Protein AF-A0A7C6R0H8-F1 (afdb_monomer)

Solvent-accessible surface area (backbone atoms only — not comparable to full-atom values): 17038 Å² total; per-residue (Å²): 133,53,61,27,60,53,18,52,70,71,42,51,60,68,43,45,34,52,54,45,18,47,55,50,38,55,55,58,50,48,55,53,51,50,52,51,50,53,50,52,52,51,54,69,64,53,49,71,72,64,50,58,70,50,54,81,80,50,67,74,72,61,57,53,56,53,52,60,58,54,62,69,69,73,61,89,44,67,67,58,57,54,50,43,31,51,56,38,37,64,64,43,71,76,56,54,58,69,58,47,51,49,53,45,50,54,48,42,23,64,50,28,71,53,62,91,85,54,51,73,67,57,33,51,48,33,29,47,49,47,38,23,57,76,71,67,51,69,74,83,79,38,94,43,69,56,57,43,44,50,56,41,50,30,53,52,39,19,54,51,44,51,52,52,41,54,46,62,71,68,46,51,75,68,54,47,52,54,35,37,52,41,35,37,54,51,56,68,72,46,53,71,67,57,50,48,34,28,27,65,44,70,71,42,94,63,94,42,42,66,56,52,50,49,47,59,68,68,55,48,28,60,62,52,26,51,35,44,75,41,95,40,12,47,14,38,46,52,47,51,50,47,49,48,49,21,51,35,58,70,69,66,53,75,68,66,55,91,77,39,86,44,73,64,43,50,49,41,41,62,58,20,51,68,43,51,46,48,55,38,48,78,61,75,42,82,84,76,72,87,45,74,64,59,49,34,34,45,52,30,45,28,52,45,47,38,8,42,47,49,66,46,76,105

pLDDT: mean 73.76, std 18.51, range [32.78, 94.5]

Structure (mmCIF, N/CA/C/O backbone):
data_AF-A0A7C6R0H8-F1
#
_entry.id   AF-A0A7C6R0H8-F1
#
loop_
_atom_site.group_PDB
_atom_site.id
_atom_site.type_symbol
_atom_site.label_atom_id
_atom_site.label_alt_id
_atom_site.label_comp_id
_atom_site.label_asym_id
_atom_site.label_entity_id
_atom_site.label_seq_id
_atom_site.pdbx_PDB_ins_code
_atom_site.Cartn_x
_atom_site.Cartn_y
_atom_site.Cartn_z
_atom_site.occupancy
_atom_site.B_iso_or_equiv
_atom_site.auth_seq_id
_atom_site.auth_comp_id
_atom_site.auth_asym_id
_atom_site.auth_atom_id
_atom_site.pdbx_PDB_model_num
ATOM 1 N N . MET A 1 1 ? -2.461 -1.133 -21.781 1.00 76.44 1 MET A N 1
ATOM 2 C CA . MET A 1 1 ? -1.776 -0.417 -20.684 1.00 76.44 1 MET A CA 1
ATOM 3 C C . MET A 1 1 ? -2.304 -0.870 -19.323 1.00 76.44 1 MET A C 1
ATOM 5 O O . MET A 1 1 ? -3.518 -0.858 -19.141 1.00 76.44 1 MET A O 1
ATOM 9 N N . PRO A 1 2 ? -1.428 -1.297 -18.398 1.00 89.50 2 PRO A N 1
ATOM 10 C CA . PRO A 1 2 ? -1.783 -1.637 -17.013 1.00 89.50 2 PRO A CA 1
ATOM 11 C C . PRO A 1 2 ? -2.388 -0.461 -16.232 1.00 89.50 2 PRO A C 1
ATOM 13 O O . PRO A 1 2 ? -2.015 0.695 -16.439 1.00 89.50 2 PRO A O 1
ATOM 16 N N . LEU A 1 3 ? -3.320 -0.755 -15.329 1.00 90.88 3 LEU A N 1
ATOM 17 C CA . LEU A 1 3 ? -4.125 0.231 -14.606 1.00 90.88 3 LEU A CA 1
ATOM 18 C C . LEU A 1 3 ? -3.292 1.008 -13.581 1.00 90.88 3 LEU A C 1
ATOM 20 O O . LEU A 1 3 ? -3.467 2.213 -13.438 1.00 90.88 3 LEU A O 1
ATOM 24 N N . PHE A 1 4 ? -2.330 0.380 -12.909 1.00 90.94 4 PHE A N 1
ATOM 25 C CA . PHE A 1 4 ? -1.484 1.091 -11.955 1.00 90.94 4 PHE A CA 1
ATOM 26 C C . PHE A 1 4 ? -0.584 2.126 -12.644 1.00 90.94 4 PHE A C 1
ATOM 28 O O . PHE A 1 4 ? -0.408 3.216 -12.109 1.00 90.94 4 PHE A O 1
ATOM 35 N N . ILE A 1 5 ? -0.073 1.837 -13.849 1.00 91.50 5 ILE A N 1
ATOM 36 C CA . ILE A 1 5 ? 0.694 2.802 -14.655 1.00 91.50 5 ILE A CA 1
ATOM 37 C C . ILE A 1 5 ? -0.195 3.981 -15.044 1.00 91.50 5 ILE A C 1
ATOM 39 O O . ILE A 1 5 ? 0.204 5.130 -14.853 1.00 91.50 5 ILE A O 1
ATOM 43 N N . LEU A 1 6 ? -1.423 3.702 -15.505 1.00 90.38 6 LEU A N 1
ATOM 44 C CA . LEU A 1 6 ? -2.415 4.737 -15.797 1.00 90.38 6 LEU A CA 1
ATOM 45 C C . LEU A 1 6 ? -2.649 5.628 -14.570 1.00 90.38 6 LEU A C 1
ATOM 47 O O . LEU A 1 6 ? -2.561 6.849 -14.670 1.00 90.38 6 LEU A O 1
ATOM 51 N N . GLY A 1 7 ? -2.862 5.026 -13.403 1.00 88.25 7 GLY A N 1
ATOM 52 C CA . GLY A 1 7 ? -3.056 5.752 -12.155 1.00 88.25 7 GLY A CA 1
ATOM 53 C C . GLY A 1 7 ? -1.858 6.615 -11.761 1.00 88.25 7 GLY A C 1
ATOM 54 O O . GLY A 1 7 ? -2.037 7.790 -11.460 1.00 88.25 7 GLY A O 1
ATOM 55 N N . ILE A 1 8 ? -0.627 6.094 -11.826 1.00 89.12 8 ILE A N 1
ATOM 56 C CA . ILE A 1 8 ? 0.573 6.898 -11.524 1.00 89.12 8 ILE A CA 1
ATOM 57 C C . ILE A 1 8 ? 0.739 8.030 -12.549 1.00 89.12 8 ILE A C 1
ATOM 59 O O . ILE A 1 8 ? 1.140 9.135 -12.187 1.00 89.12 8 ILE A O 1
ATOM 63 N N . SER A 1 9 ? 0.395 7.811 -13.821 1.00 88.19 9 SER A N 1
ATOM 64 C CA . SER A 1 9 ? 0.494 8.864 -14.841 1.00 88.19 9 SER A CA 1
ATOM 65 C C . SER A 1 9 ? -0.459 10.037 -14.561 1.00 88.19 9 S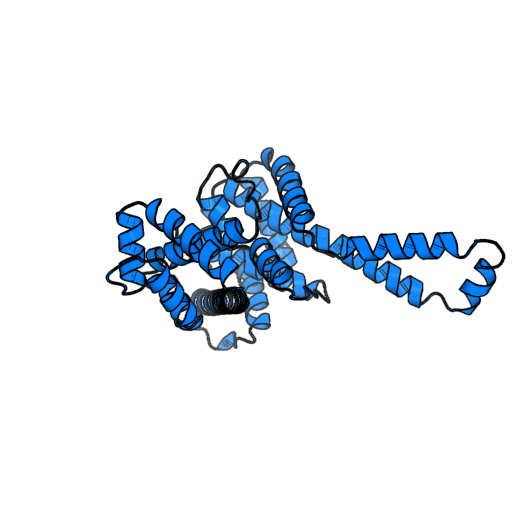ER A C 1
ATOM 67 O O . SER A 1 9 ? -0.086 11.196 -14.752 1.00 88.19 9 SER A O 1
ATOM 69 N N . GLN A 1 10 ? -1.644 9.739 -14.009 1.00 88.06 10 GLN A N 1
ATOM 70 C CA . GLN A 1 10 ? -2.658 10.710 -13.587 1.00 88.06 10 GLN A CA 1
ATOM 71 C C . GLN A 1 10 ? -2.361 11.368 -12.233 1.00 88.06 10 GLN A C 1
ATOM 73 O O . GLN A 1 10 ? -3.106 12.252 -11.800 1.00 88.06 10 GLN A O 1
ATOM 78 N N . MET A 1 11 ? -1.303 10.947 -11.533 1.00 84.88 11 MET A N 1
ATOM 79 C CA . MET A 1 11 ? -0.936 11.570 -10.268 1.00 84.88 11 MET A CA 1
ATOM 80 C C . MET A 1 11 ? -0.505 13.020 -10.469 1.00 84.88 11 MET A C 1
ATOM 82 O O . MET A 1 11 ? 0.206 13.362 -11.422 1.00 84.88 11 MET A O 1
ATOM 86 N N . SER A 1 12 ? -0.889 13.867 -9.518 1.00 83.94 12 SER A N 1
ATOM 87 C CA . SER A 1 12 ? -0.340 15.210 -9.413 1.00 83.94 12 SER A CA 1
ATOM 88 C C . SER A 1 12 ? 1.170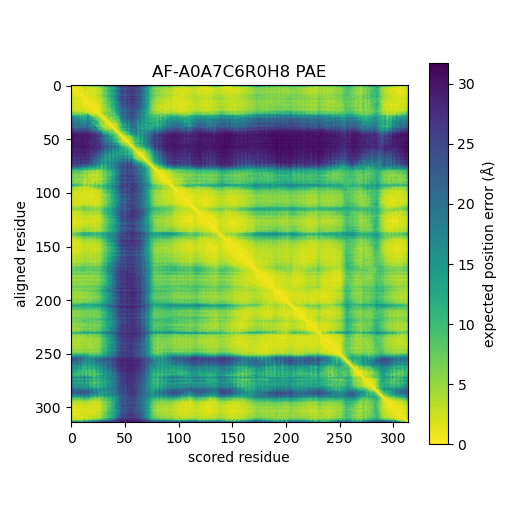 15.140 -9.180 1.00 83.94 12 SER A C 1
ATOM 90 O O . SER A 1 12 ? 1.723 14.136 -8.723 1.00 83.94 12 SER A O 1
ATOM 92 N N . ARG A 1 13 ? 1.856 16.246 -9.450 1.00 85.06 13 ARG A N 1
ATOM 93 C CA . ARG A 1 13 ? 3.291 16.364 -9.188 1.00 85.06 13 ARG A CA 1
ATOM 94 C C . ARG A 1 13 ? 3.647 16.029 -7.731 1.00 85.06 13 ARG A C 1
ATOM 96 O O . ARG A 1 13 ? 4.642 15.355 -7.479 1.00 85.06 13 ARG A O 1
ATOM 103 N N . GLU A 1 14 ? 2.836 16.485 -6.777 1.00 78.12 14 GLU A N 1
ATOM 104 C CA . GLU A 1 14 ? 3.034 16.213 -5.347 1.00 78.12 14 GLU A CA 1
ATOM 105 C C . GLU A 1 14 ? 2.835 14.732 -5.010 1.00 78.12 14 GLU A C 1
ATOM 107 O O . GLU A 1 14 ? 3.612 14.160 -4.247 1.00 78.12 14 GLU A O 1
ATOM 112 N N . GLU A 1 15 ? 1.833 14.095 -5.617 1.00 79.12 15 GLU A N 1
ATOM 113 C CA . GLU A 1 15 ? 1.563 12.663 -5.463 1.00 79.12 15 GLU A CA 1
ATOM 114 C C . GLU A 1 15 ? 2.724 11.822 -6.030 1.00 79.12 15 GLU A C 1
ATOM 116 O O . GLU A 1 15 ? 3.207 10.909 -5.356 1.00 79.12 15 GLU A O 1
ATOM 121 N N . LYS A 1 16 ? 3.256 12.181 -7.210 1.00 85.25 16 LYS A N 1
ATOM 122 C CA . LYS A 1 16 ? 4.451 11.544 -7.799 1.00 85.25 16 LYS A CA 1
ATOM 123 C C . LYS A 1 16 ? 5.690 11.734 -6.923 1.00 85.25 16 LYS A C 1
ATOM 125 O O . LYS A 1 16 ? 6.425 10.776 -6.687 1.00 85.25 16 LYS A O 1
ATOM 130 N N . ALA A 1 17 ? 5.913 12.943 -6.401 1.00 81.88 17 ALA A N 1
ATOM 131 C CA . ALA A 1 17 ? 7.015 13.218 -5.479 1.00 81.88 17 ALA A CA 1
ATOM 132 C C . ALA A 1 17 ? 6.900 12.388 -4.192 1.00 81.88 17 ALA A C 1
ATOM 134 O O . ALA A 1 17 ? 7.889 11.806 -3.753 1.00 81.88 17 ALA A O 1
ATOM 135 N N . SER A 1 18 ? 5.691 12.261 -3.637 1.00 76.88 18 SER A N 1
ATOM 136 C CA . SER A 1 18 ? 5.418 11.421 -2.467 1.00 76.88 18 SER A CA 1
ATOM 137 C C . SER A 1 18 ? 5.713 9.950 -2.736 1.00 76.88 18 SER A C 1
ATOM 139 O O . SER A 1 18 ? 6.432 9.316 -1.960 1.00 76.88 18 SER A O 1
ATOM 141 N N . LEU A 1 19 ? 5.226 9.406 -3.854 1.00 80.19 19 LEU A N 1
ATOM 142 C CA . LEU A 1 19 ? 5.511 8.029 -4.254 1.00 80.19 19 LEU A CA 1
ATOM 143 C C . LEU A 1 19 ? 7.023 7.796 -4.397 1.00 80.19 19 LEU A C 1
ATOM 145 O O . LEU A 1 19 ? 7.565 6.848 -3.829 1.00 80.19 19 LEU A O 1
ATOM 149 N N . LEU A 1 20 ? 7.728 8.688 -5.093 1.00 83.06 20 LEU A N 1
ATOM 150 C CA . LEU A 1 20 ? 9.168 8.567 -5.306 1.00 83.06 20 LEU A CA 1
ATOM 151 C C . LEU A 1 20 ? 9.973 8.701 -4.002 1.00 83.06 20 LEU A C 1
ATOM 153 O O . LEU A 1 20 ? 10.897 7.917 -3.774 1.00 83.06 20 LEU A O 1
ATOM 157 N N . ALA A 1 21 ? 9.596 9.622 -3.109 1.00 78.00 21 ALA A N 1
ATOM 158 C CA . ALA A 1 21 ? 10.212 9.772 -1.790 1.00 78.00 21 ALA A CA 1
ATOM 159 C C . ALA A 1 21 ? 10.106 8.483 -0.966 1.00 78.00 21 ALA A C 1
ATOM 161 O O . ALA A 1 21 ? 11.057 8.087 -0.283 1.00 78.00 21 ALA A O 1
ATOM 162 N N . GLN A 1 22 ? 8.965 7.798 -1.054 1.00 74.75 22 GLN A N 1
ATOM 163 C CA . GLN A 1 22 ? 8.734 6.528 -0.372 1.00 74.75 22 GLN A CA 1
ATOM 164 C C . GLN A 1 22 ? 9.613 5.414 -0.948 1.00 74.75 22 GLN A C 1
ATOM 166 O O . GLN A 1 22 ? 10.325 4.747 -0.191 1.00 74.75 22 GLN A O 1
ATOM 171 N N . LEU A 1 23 ? 9.648 5.271 -2.278 1.00 78.50 23 LEU A N 1
ATOM 172 C CA . LEU A 1 23 ? 10.509 4.295 -2.954 1.00 78.50 23 LEU A CA 1
ATOM 173 C C . LEU A 1 23 ? 11.995 4.522 -2.607 1.00 78.50 23 LEU A C 1
ATOM 175 O O . LEU A 1 23 ? 12.717 3.574 -2.279 1.00 78.50 23 LEU A O 1
ATOM 179 N N . ASN A 1 24 ? 12.453 5.780 -2.605 1.00 80.62 24 ASN A N 1
ATOM 180 C CA . ASN A 1 24 ? 13.824 6.155 -2.244 1.00 80.62 24 ASN A CA 1
ATOM 181 C C . ASN A 1 24 ? 14.149 5.875 -0.777 1.00 80.62 24 ASN A C 1
ATOM 183 O O . ASN A 1 24 ? 15.226 5.350 -0.475 1.00 80.62 24 ASN A O 1
ATOM 187 N N . SER A 1 25 ? 13.227 6.199 0.131 1.00 71.81 25 SER A N 1
ATOM 188 C CA . SER A 1 25 ? 13.423 6.030 1.573 1.00 71.81 25 SER A CA 1
ATOM 189 C C . SER A 1 25 ? 13.596 4.562 1.940 1.00 71.81 25 SER A C 1
ATOM 191 O O . SER A 1 25 ? 14.536 4.223 2.666 1.00 71.81 25 SER A O 1
ATOM 193 N N . MET A 1 26 ? 12.752 3.695 1.375 1.00 69.25 26 MET A N 1
ATOM 194 C CA . MET A 1 26 ? 12.805 2.250 1.595 1.00 69.25 26 MET A CA 1
ATOM 195 C C . MET A 1 26 ? 14.052 1.613 0.979 1.00 69.25 26 MET A C 1
ATOM 197 O O . MET A 1 26 ? 14.753 0.872 1.667 1.00 69.25 26 MET A O 1
ATOM 201 N N . THR A 1 27 ? 14.397 1.974 -0.264 1.00 70.56 27 THR A N 1
ATOM 202 C CA . THR A 1 27 ? 15.648 1.519 -0.906 1.00 70.56 27 THR A CA 1
ATOM 203 C C . THR A 1 27 ? 16.860 1.889 -0.047 1.00 70.56 27 THR A C 1
ATOM 205 O O . THR A 1 27 ? 17.703 1.058 0.282 1.00 70.56 27 THR A O 1
ATOM 208 N N . SER A 1 28 ? 16.918 3.147 0.388 1.00 63.16 28 SER A N 1
ATOM 209 C CA . SER A 1 28 ? 18.045 3.676 1.151 1.00 63.16 28 SER A CA 1
ATOM 210 C C . SER A 1 28 ? 18.130 3.118 2.575 1.00 63.16 28 SER A C 1
ATOM 212 O O . SER A 1 28 ? 19.195 3.165 3.178 1.00 63.16 28 SER A O 1
ATOM 214 N N . MET A 1 29 ? 17.018 2.691 3.187 1.00 59.56 29 MET A N 1
ATOM 215 C CA . MET A 1 29 ? 17.043 2.035 4.505 1.00 59.56 29 MET A CA 1
ATOM 216 C C . MET A 1 29 ? 17.574 0.606 4.404 1.00 59.56 29 MET A C 1
ATOM 218 O O . MET A 1 29 ? 18.349 0.187 5.259 1.00 59.56 29 MET A O 1
ATOM 222 N N . ASN A 1 30 ? 17.240 -0.105 3.326 1.00 58.38 30 ASN A N 1
ATOM 223 C CA . ASN A 1 30 ? 17.777 -1.439 3.096 1.00 58.38 30 ASN A CA 1
ATOM 224 C C . ASN A 1 30 ? 19.297 -1.433 2.886 1.00 58.38 30 ASN A C 1
ATOM 226 O O . ASN A 1 30 ? 19.988 -2.250 3.480 1.00 58.38 30 ASN A O 1
ATOM 230 N N . ILE A 1 31 ? 19.839 -0.475 2.123 1.00 50.81 31 ILE A N 1
ATOM 231 C CA . ILE A 1 31 ? 21.296 -0.359 1.914 1.00 50.81 31 ILE A CA 1
ATOM 232 C C . ILE A 1 31 ? 22.045 -0.199 3.250 1.00 50.81 31 ILE A C 1
ATOM 234 O O . ILE A 1 31 ? 23.097 -0.807 3.447 1.00 50.81 31 ILE A O 1
ATOM 238 N N . LEU A 1 32 ? 21.490 0.579 4.186 1.00 49.22 32 LEU A N 1
ATOM 239 C CA . LEU A 1 32 ? 22.065 0.749 5.524 1.00 49.22 32 LEU A CA 1
ATOM 240 C C . LEU A 1 32 ? 22.012 -0.559 6.327 1.00 49.22 32 LEU A C 1
ATOM 242 O O . LEU A 1 32 ? 23.027 -0.963 6.893 1.00 49.22 32 LEU A O 1
ATOM 246 N N . ASN A 1 33 ? 20.873 -1.258 6.312 1.00 51.59 33 ASN A N 1
ATOM 247 C CA . ASN A 1 33 ? 20.721 -2.548 6.988 1.00 51.59 33 ASN A CA 1
ATOM 248 C C . ASN A 1 33 ? 21.634 -3.631 6.398 1.00 51.59 33 ASN A C 1
ATOM 250 O O . ASN A 1 33 ? 22.256 -4.374 7.152 1.00 51.59 33 ASN A O 1
ATOM 254 N N . GLU A 1 34 ? 21.783 -3.702 5.074 1.00 49.56 34 GLU A N 1
ATOM 255 C CA . GLU A 1 34 ? 22.714 -4.623 4.419 1.00 49.56 34 GLU A CA 1
ATOM 256 C C . GLU A 1 34 ? 24.171 -4.305 4.751 1.00 49.56 34 GLU A C 1
ATOM 258 O O . GLU A 1 34 ? 24.955 -5.225 4.968 1.00 49.56 34 GLU A O 1
ATOM 263 N N . GLY A 1 35 ? 24.549 -3.024 4.798 1.00 47.25 35 GLY A N 1
ATOM 264 C CA . GLY A 1 35 ? 25.890 -2.602 5.202 1.00 47.25 35 GLY A CA 1
ATOM 265 C C . GLY A 1 35 ? 26.212 -3.038 6.631 1.00 47.25 35 GLY A C 1
ATOM 266 O O . GLY A 1 35 ? 27.276 -3.604 6.882 1.00 47.25 35 GLY A O 1
ATOM 267 N N . VAL A 1 36 ? 25.255 -2.868 7.547 1.00 47.00 36 VAL A N 1
ATOM 268 C CA . VAL A 1 36 ? 25.365 -3.302 8.948 1.00 47.00 36 VAL A CA 1
ATOM 269 C C . VAL A 1 36 ? 25.382 -4.831 9.065 1.00 47.00 36 VAL A C 1
ATOM 271 O O . VAL A 1 36 ? 26.232 -5.378 9.763 1.00 47.00 36 VAL A O 1
ATOM 274 N N . GLN A 1 37 ? 24.520 -5.552 8.341 1.00 43.53 37 GLN A N 1
ATOM 275 C CA . GLN A 1 37 ? 24.498 -7.019 8.342 1.00 43.53 37 GLN A CA 1
ATOM 276 C C . GLN A 1 37 ? 25.752 -7.632 7.710 1.00 43.53 37 GLN A C 1
ATOM 278 O O . GLN A 1 37 ? 26.302 -8.590 8.252 1.00 43.53 37 GLN A O 1
ATOM 283 N N . LYS A 1 38 ? 26.254 -7.081 6.598 1.00 49.25 38 LYS A N 1
ATOM 284 C CA . LYS A 1 38 ? 27.520 -7.505 5.977 1.00 49.25 38 LYS A CA 1
ATOM 285 C C . LYS A 1 38 ? 28.708 -7.202 6.891 1.00 49.25 38 LYS A C 1
ATOM 287 O O . LYS A 1 38 ? 29.618 -8.029 6.971 1.00 49.25 38 LYS A O 1
ATOM 292 N N . ALA A 1 39 ? 28.686 -6.088 7.627 1.00 41.88 39 ALA A N 1
ATOM 293 C CA . ALA A 1 39 ? 29.691 -5.767 8.640 1.00 41.88 39 ALA A CA 1
ATOM 294 C C . ALA A 1 39 ? 29.636 -6.739 9.834 1.00 41.88 39 ALA A C 1
ATOM 296 O O . ALA A 1 39 ? 30.668 -7.282 10.218 1.00 41.88 39 ALA A O 1
ATOM 297 N N . LEU A 1 40 ? 28.443 -7.057 10.351 1.00 42.00 40 LEU A N 1
ATOM 298 C CA . LEU A 1 40 ? 28.225 -8.057 11.408 1.00 42.00 40 LEU A CA 1
ATOM 299 C C . LEU A 1 40 ? 28.637 -9.471 10.973 1.00 42.00 40 LEU A C 1
ATOM 301 O O . LEU A 1 40 ? 29.258 -10.208 11.737 1.00 42.00 40 LEU A O 1
ATOM 305 N N . HIS A 1 41 ? 28.331 -9.864 9.737 1.00 43.78 41 HIS A N 1
ATOM 306 C CA . HIS A 1 41 ? 28.727 -11.161 9.193 1.00 43.78 41 HIS A CA 1
ATOM 307 C C . HIS A 1 41 ? 30.239 -11.226 8.912 1.00 43.78 41 HIS A C 1
ATOM 309 O O . HIS A 1 41 ? 30.862 -12.274 9.097 1.00 43.78 41 HIS A O 1
ATOM 315 N N . SER A 1 42 ? 30.856 -10.116 8.502 1.00 44.22 42 SER A N 1
ATOM 316 C CA . SER A 1 42 ? 32.315 -10.007 8.374 1.00 44.22 42 SER A CA 1
ATOM 317 C C . SER A 1 42 ? 33.002 -10.026 9.744 1.00 44.22 42 SER A C 1
ATOM 319 O O . SER A 1 42 ? 34.048 -10.656 9.880 1.00 44.22 42 SER A O 1
ATOM 321 N N . ALA A 1 43 ? 32.378 -9.450 10.778 1.00 38.81 43 ALA A N 1
ATOM 322 C CA . ALA A 1 43 ? 32.828 -9.547 12.165 1.00 38.81 43 ALA A CA 1
ATOM 323 C C . ALA A 1 43 ? 32.712 -10.983 12.709 1.00 38.81 43 ALA A C 1
ATOM 325 O O . ALA A 1 43 ? 33.642 -11.463 13.347 1.00 38.81 43 ALA A O 1
ATOM 326 N N . LYS A 1 44 ? 31.645 -11.726 12.373 1.00 39.09 44 LYS A N 1
ATOM 327 C CA . LYS A 1 44 ? 31.538 -13.170 12.676 1.00 39.09 44 LYS A CA 1
ATOM 328 C C . LYS A 1 44 ? 32.573 -14.028 11.935 1.00 39.09 44 LYS A C 1
ATOM 330 O O . LYS A 1 44 ? 32.962 -15.076 12.440 1.00 39.09 44 LYS A O 1
ATOM 335 N N . LYS A 1 45 ? 33.030 -13.599 10.751 1.00 38.38 45 LYS A N 1
ATOM 336 C CA . LYS A 1 45 ? 34.137 -14.230 10.004 1.00 38.38 45 LYS A CA 1
ATOM 337 C C . LYS A 1 45 ? 35.525 -13.831 10.513 1.00 38.38 45 LYS A C 1
ATOM 339 O O . LYS A 1 45 ? 36.514 -14.431 10.087 1.00 38.38 45 LYS A O 1
ATOM 344 N N . PHE A 1 46 ? 35.622 -12.849 11.407 1.00 38.88 46 PHE A N 1
ATOM 345 C CA . PHE A 1 46 ? 36.862 -12.537 12.102 1.00 38.88 46 PHE A CA 1
ATOM 346 C C . PHE A 1 46 ? 37.114 -13.664 13.106 1.00 38.88 46 PHE A C 1
ATOM 348 O O . PHE A 1 46 ? 36.489 -13.748 14.158 1.00 38.88 46 PHE A O 1
ATOM 355 N N . THR A 1 47 ? 37.961 -14.617 12.721 1.00 37.81 47 THR A N 1
ATOM 356 C CA . THR A 1 47 ? 38.233 -15.810 13.522 1.00 37.81 47 THR A CA 1
ATOM 357 C C . THR A 1 47 ? 38.724 -15.413 14.917 1.00 37.81 47 THR A C 1
ATOM 359 O O . THR A 1 47 ? 39.553 -14.512 15.055 1.00 37.81 47 THR A O 1
ATOM 362 N N . LEU A 1 48 ? 38.233 -16.111 15.951 1.00 32.78 48 LEU A N 1
ATOM 363 C CA . LEU A 1 48 ? 38.571 -15.917 17.375 1.00 32.78 48 LEU A CA 1
ATOM 364 C C . LEU A 1 48 ? 40.081 -15.727 17.638 1.00 32.78 48 LEU A C 1
ATOM 366 O O . LEU A 1 48 ? 40.474 -15.003 18.548 1.00 32.78 48 LEU A O 1
ATOM 370 N N . VAL A 1 49 ? 40.936 -16.307 16.792 1.00 42.69 49 VAL A N 1
ATOM 371 C CA . VAL A 1 49 ? 42.403 -16.207 16.853 1.00 42.69 49 VAL A CA 1
ATOM 372 C C . VAL A 1 49 ? 42.939 -14.811 16.487 1.00 42.69 49 VAL A C 1
ATOM 374 O O . VAL A 1 49 ? 43.914 -14.357 17.083 1.00 42.69 49 VAL A O 1
ATOM 377 N N . LYS A 1 50 ? 42.321 -14.096 15.536 1.00 38.56 50 LYS A N 1
ATOM 378 C CA . LYS A 1 50 ? 42.689 -12.698 15.227 1.00 38.56 50 LYS A CA 1
ATOM 379 C C . LYS A 1 50 ? 42.166 -11.725 16.282 1.00 38.56 50 LYS A C 1
ATOM 381 O O . LYS A 1 50 ? 42.805 -10.708 16.524 1.00 38.56 50 LYS A O 1
ATOM 386 N N . ILE A 1 51 ? 41.043 -12.066 16.915 1.00 37.34 51 ILE A N 1
ATOM 387 C CA . ILE A 1 51 ? 40.457 -11.316 18.029 1.00 37.34 51 ILE A CA 1
ATOM 388 C C . ILE A 1 51 ? 41.405 -11.373 19.235 1.00 37.34 51 ILE A C 1
ATOM 390 O O . ILE A 1 51 ? 41.816 -10.327 19.718 1.00 37.34 51 ILE A O 1
ATOM 394 N N . ALA A 1 52 ? 41.887 -12.556 19.627 1.00 37.91 52 ALA A N 1
ATOM 395 C CA . ALA A 1 52 ? 42.835 -12.701 20.739 1.00 37.91 52 ALA A CA 1
ATOM 396 C C . ALA A 1 52 ? 44.112 -11.845 20.587 1.00 37.91 52 ALA A C 1
ATOM 398 O O . ALA A 1 52 ? 44.596 -11.279 21.559 1.00 37.91 52 ALA A O 1
ATOM 399 N N . ARG A 1 53 ? 44.618 -11.682 19.356 1.00 40.72 53 ARG A N 1
ATOM 400 C CA . ARG A 1 53 ? 45.823 -10.883 19.066 1.00 40.72 53 ARG A CA 1
ATOM 401 C C . ARG A 1 53 ? 45.576 -9.365 19.054 1.00 40.72 53 ARG A C 1
ATOM 403 O O . ARG A 1 53 ? 46.513 -8.592 19.187 1.00 40.72 53 ARG A O 1
ATOM 410 N N . MET A 1 54 ? 44.324 -8.934 18.884 1.00 39.50 54 MET A N 1
ATOM 411 C CA . MET A 1 54 ? 43.900 -7.529 19.019 1.00 39.50 54 MET A CA 1
ATOM 412 C C . MET A 1 54 ? 43.598 -7.159 20.482 1.00 39.50 54 MET A C 1
ATOM 414 O O . MET A 1 54 ? 43.694 -5.992 20.855 1.00 39.50 54 MET A O 1
ATOM 418 N N . PHE A 1 55 ? 43.258 -8.159 21.302 1.00 39.03 55 PHE A N 1
ATOM 419 C CA . PHE A 1 55 ? 42.876 -8.017 22.709 1.00 39.03 55 PHE A CA 1
ATOM 420 C C . PHE A 1 55 ? 44.039 -7.702 23.661 1.00 39.03 55 PHE A C 1
ATOM 422 O O . PHE A 1 55 ? 43.779 -7.286 24.785 1.00 39.03 55 PHE A O 1
ATOM 429 N N . GLU A 1 56 ? 45.299 -7.826 23.235 1.00 44.09 56 GLU A N 1
ATOM 430 C CA . GLU A 1 56 ? 46.430 -7.328 24.035 1.00 44.09 56 GLU A CA 1
ATOM 431 C C . GLU A 1 56 ? 46.467 -5.792 24.116 1.00 44.09 56 GLU A C 1
ATOM 433 O O . GLU A 1 56 ? 46.982 -5.258 25.093 1.00 44.09 56 GLU A O 1
ATOM 438 N N . ASN A 1 57 ? 45.879 -5.073 23.148 1.00 48.41 57 ASN A N 1
ATOM 439 C CA . ASN A 1 57 ? 46.039 -3.615 23.039 1.00 48.41 57 ASN A CA 1
ATOM 440 C C . ASN A 1 57 ? 44.744 -2.790 23.122 1.00 48.41 57 ASN A C 1
ATOM 442 O O . ASN A 1 57 ? 44.823 -1.563 23.142 1.00 48.41 57 ASN A O 1
ATOM 446 N N . LEU A 1 58 ? 43.555 -3.399 23.173 1.00 44.22 58 LEU A N 1
ATOM 447 C CA . LEU A 1 58 ? 42.283 -2.663 23.217 1.00 44.22 58 LEU A CA 1
ATOM 448 C C . LEU A 1 58 ? 41.332 -3.276 24.251 1.00 44.22 58 LEU A C 1
ATOM 450 O O . LEU A 1 58 ? 40.950 -4.440 24.158 1.00 44.22 58 LEU A O 1
ATOM 454 N N . GLY A 1 59 ? 40.955 -2.477 25.252 1.00 44.31 59 GLY A N 1
ATOM 455 C CA . GLY A 1 59 ? 40.121 -2.908 26.372 1.00 44.31 59 GLY A CA 1
ATOM 456 C C . GLY A 1 59 ? 38.706 -3.334 25.959 1.00 44.31 59 GLY A C 1
ATOM 457 O O . GLY A 1 59 ? 38.057 -2.705 25.121 1.00 44.31 59 GLY A O 1
ATOM 458 N N . ALA A 1 60 ? 38.186 -4.374 26.620 1.00 45.91 60 ALA A N 1
ATOM 459 C CA . ALA A 1 60 ? 36.880 -4.997 26.361 1.00 45.91 60 ALA A CA 1
ATOM 460 C C . ALA A 1 60 ? 35.671 -4.026 26.375 1.00 45.91 60 ALA A C 1
ATOM 462 O O . ALA A 1 60 ? 34.632 -4.313 25.777 1.00 45.91 60 ALA A O 1
ATOM 463 N N . GLY A 1 61 ? 35.805 -2.857 27.013 1.00 44.91 61 GLY A N 1
ATOM 464 C CA . GLY A 1 61 ? 34.753 -1.839 27.108 1.00 44.91 61 GLY A CA 1
ATOM 465 C C . GLY A 1 61 ? 34.484 -1.037 25.825 1.00 44.91 61 GLY A C 1
ATOM 466 O O . GLY A 1 61 ? 33.403 -0.460 25.699 1.00 44.91 61 GLY A O 1
ATOM 467 N N . ASP A 1 62 ? 35.417 -0.983 24.868 1.00 45.06 62 ASP A N 1
ATOM 468 C CA . ASP A 1 62 ? 35.211 -0.273 23.588 1.00 45.06 62 ASP A CA 1
ATOM 469 C C . ASP A 1 62 ? 34.499 -1.144 22.540 1.00 45.06 62 ASP A C 1
ATOM 471 O O . ASP A 1 62 ? 33.732 -0.642 21.710 1.00 45.06 62 ASP A O 1
ATOM 475 N N . PHE A 1 63 ? 34.671 -2.467 22.623 1.00 41.00 63 PHE A N 1
ATOM 476 C CA . PHE A 1 63 ? 33.969 -3.423 21.767 1.00 41.00 63 PHE A CA 1
ATOM 477 C C . PHE A 1 63 ? 32.499 -3.583 22.176 1.00 41.00 63 PHE A C 1
ATOM 479 O O . PHE A 1 63 ? 31.617 -3.537 21.318 1.00 41.00 63 PHE A O 1
ATOM 486 N N . ALA A 1 64 ? 32.217 -3.667 23.483 1.00 40.94 64 ALA A N 1
ATOM 487 C CA . ALA A 1 64 ? 30.849 -3.721 24.003 1.00 40.94 64 ALA A CA 1
ATOM 488 C C . ALA A 1 64 ? 30.035 -2.472 23.614 1.00 40.94 64 ALA A C 1
ATOM 490 O O . ALA A 1 64 ? 28.926 -2.599 23.105 1.00 40.94 64 ALA A O 1
ATOM 491 N N . ARG A 1 65 ? 30.627 -1.271 23.721 1.00 42.16 65 ARG A N 1
ATOM 492 C CA . ARG A 1 65 ? 29.991 -0.012 23.281 1.00 42.16 65 ARG A CA 1
ATOM 493 C C . ARG A 1 65 ? 29.791 0.078 21.766 1.00 42.16 65 ARG A C 1
ATOM 495 O O . ARG A 1 65 ? 28.852 0.728 21.310 1.00 42.16 65 ARG A O 1
ATOM 502 N N . SER A 1 66 ? 30.657 -0.557 20.976 1.00 41.97 66 SER A N 1
ATOM 503 C CA . SER A 1 66 ? 30.505 -0.610 19.516 1.00 41.97 66 SER A CA 1
ATOM 504 C C . SER A 1 66 ? 29.404 -1.583 19.089 1.00 41.97 66 SER A C 1
ATOM 506 O O . SER A 1 66 ? 28.667 -1.278 18.157 1.00 41.97 66 SER A O 1
ATOM 508 N N . LEU A 1 67 ? 29.231 -2.704 19.796 1.00 35.28 67 LEU A N 1
ATOM 509 C CA . LEU A 1 67 ? 28.111 -3.630 19.587 1.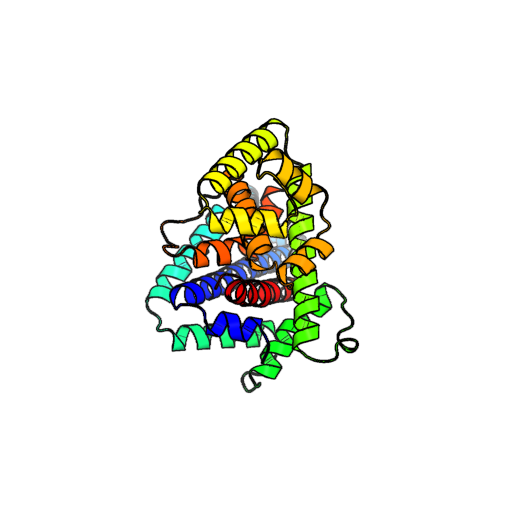00 35.28 67 LEU A CA 1
ATOM 510 C C . LEU A 1 67 ? 26.771 -3.046 20.061 1.00 35.28 67 LEU A C 1
ATOM 512 O O . LEU A 1 67 ? 25.777 -3.160 19.351 1.00 35.28 67 LEU A O 1
ATOM 516 N N . GLU A 1 68 ? 26.754 -2.337 21.190 1.00 37.16 68 GLU A N 1
ATOM 517 C CA . GLU A 1 68 ? 25.555 -1.669 21.719 1.00 37.16 68 GLU A CA 1
ATOM 518 C C . GLU A 1 68 ? 25.067 -0.525 20.801 1.00 37.16 68 GLU A C 1
ATOM 520 O O . GLU A 1 68 ? 23.868 -0.269 20.679 1.00 37.16 68 GLU A O 1
ATOM 525 N N . LYS A 1 69 ? 25.983 0.128 20.068 1.00 38.12 69 LYS A N 1
ATOM 526 C CA . LYS A 1 69 ? 25.637 1.088 19.003 1.00 38.12 69 LYS A CA 1
ATOM 527 C C . LYS A 1 69 ? 25.080 0.432 17.737 1.00 38.12 69 LYS A C 1
ATOM 529 O O . LYS A 1 69 ? 24.363 1.103 17.000 1.00 38.12 69 LYS A O 1
ATOM 534 N N . ILE A 1 70 ? 25.405 -0.833 17.471 1.00 35.94 70 ILE A N 1
ATOM 535 C CA . ILE A 1 70 ? 24.934 -1.567 16.287 1.00 35.94 70 ILE A CA 1
ATOM 536 C C . ILE A 1 70 ? 23.504 -2.086 16.497 1.00 35.94 70 ILE A C 1
ATOM 538 O O . ILE A 1 70 ? 22.706 -2.036 15.561 1.00 35.94 70 ILE A O 1
ATOM 542 N N . ASP A 1 71 ? 23.150 -2.487 17.721 1.00 33.44 71 ASP A N 1
ATOM 543 C CA . ASP A 1 71 ? 21.801 -2.975 18.052 1.00 33.44 71 ASP A CA 1
ATOM 544 C C . ASP A 1 71 ? 20.730 -1.887 17.825 1.00 33.44 71 ASP A C 1
ATOM 546 O O . ASP A 1 71 ? 19.682 -2.131 17.226 1.00 33.44 71 ASP A O 1
ATOM 550 N N . ARG A 1 72 ? 21.057 -0.625 18.144 1.00 37.00 72 ARG A N 1
ATOM 551 C CA . ARG A 1 72 ? 20.151 0.529 17.975 1.00 37.00 72 ARG A CA 1
ATOM 552 C C . ARG A 1 72 ? 19.854 0.939 16.527 1.00 37.00 72 ARG A C 1
ATOM 554 O O . ARG A 1 72 ? 18.979 1.773 16.314 1.00 37.00 72 ARG A O 1
ATOM 561 N N . VAL A 1 73 ? 20.562 0.403 15.528 1.00 39.41 73 VAL A N 1
ATOM 562 C CA . VAL A 1 73 ? 20.366 0.777 14.108 1.00 39.41 73 VAL A CA 1
ATOM 563 C C . VAL A 1 73 ? 19.389 -0.166 13.389 1.00 39.41 73 VAL A C 1
ATOM 565 O O . VAL A 1 73 ? 18.945 0.136 12.285 1.00 39.41 73 VAL A O 1
ATOM 568 N N . THR A 1 74 ? 18.987 -1.273 14.021 1.00 41.00 74 THR A N 1
ATOM 569 C CA . THR A 1 74 ? 18.044 -2.244 13.426 1.00 41.00 74 THR A CA 1
ATOM 570 C C . THR A 1 74 ? 16.576 -1.999 13.750 1.00 41.00 74 THR A C 1
ATOM 572 O O . THR A 1 74 ? 15.698 -2.698 13.240 1.00 41.00 74 THR A O 1
ATOM 575 N N . GLU A 1 75 ? 16.271 -0.968 14.525 1.00 44.72 75 GLU A N 1
ATOM 576 C CA . GLU A 1 75 ? 14.890 -0.606 14.778 1.00 44.72 75 GLU A CA 1
ATOM 577 C C . GLU A 1 75 ? 14.405 0.272 13.626 1.00 44.72 75 GLU A C 1
ATOM 579 O O . GLU A 1 75 ? 14.840 1.413 13.460 1.00 44.72 75 GLU A O 1
ATOM 584 N N . TRP A 1 76 ? 13.490 -0.268 12.815 1.00 48.84 76 TRP A N 1
ATOM 585 C CA . TRP A 1 76 ? 12.593 0.501 11.950 1.00 48.84 76 TRP A CA 1
ATOM 586 C C . TRP A 1 76 ? 11.766 1.458 12.823 1.00 48.84 76 TRP A C 1
ATOM 588 O O . TRP A 1 76 ? 10.579 1.256 13.067 1.00 48.84 76 TRP A O 1
ATOM 598 N N . ASN A 1 77 ? 12.414 2.489 13.358 1.00 53.22 77 ASN A N 1
ATOM 599 C CA . ASN A 1 77 ? 11.792 3.469 14.216 1.00 53.22 77 ASN A CA 1
ATOM 600 C C . ASN A 1 77 ? 10.942 4.372 13.324 1.00 53.22 77 ASN A C 1
ATOM 602 O O . ASN A 1 77 ? 11.417 4.975 12.35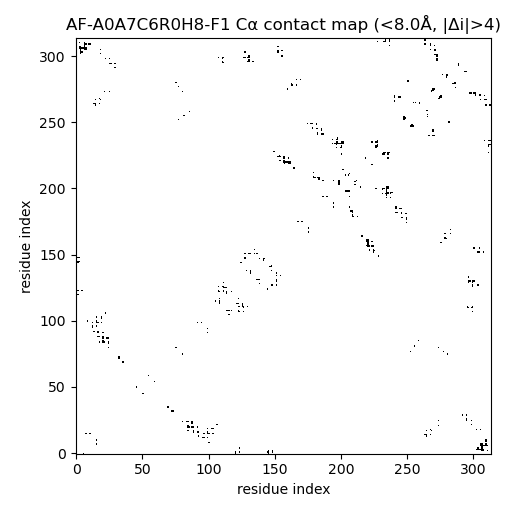5 1.00 53.22 77 ASN A O 1
ATOM 606 N N . THR A 1 78 ? 9.660 4.432 13.652 1.00 50.53 78 THR A N 1
ATOM 607 C CA . THR A 1 78 ? 8.613 5.126 12.901 1.00 50.53 78 THR A CA 1
ATOM 608 C C . THR A 1 78 ? 8.967 6.591 12.631 1.00 50.53 78 THR A C 1
ATOM 610 O O . THR A 1 78 ? 8.728 7.107 11.536 1.00 50.53 78 THR A O 1
ATOM 613 N N . ASN A 1 79 ? 9.663 7.226 13.576 1.00 54.69 79 ASN A N 1
ATOM 614 C CA . ASN A 1 79 ? 10.127 8.605 13.471 1.00 54.69 79 ASN A CA 1
ATOM 615 C C . ASN A 1 79 ? 11.274 8.770 12.464 1.00 54.69 79 ASN A C 1
ATOM 617 O O . ASN A 1 79 ? 11.351 9.793 11.782 1.00 54.69 79 ASN A O 1
ATOM 621 N N . VAL A 1 80 ? 12.136 7.759 12.322 1.00 61.97 80 VAL A N 1
ATOM 622 C CA . VAL A 1 80 ? 13.272 7.768 11.385 1.00 61.97 80 VAL A CA 1
ATOM 623 C C . VAL A 1 80 ? 12.782 7.594 9.947 1.00 61.97 80 VAL A C 1
ATOM 625 O O . VAL A 1 80 ? 13.220 8.328 9.061 1.00 61.97 80 VAL A O 1
ATOM 628 N N . LEU A 1 81 ? 11.828 6.686 9.705 1.00 60.88 81 LEU A N 1
ATOM 629 C CA . LEU A 1 81 ? 11.216 6.518 8.380 1.00 60.88 81 LEU A CA 1
ATOM 630 C C . LEU A 1 81 ? 10.452 7.780 7.959 1.00 60.88 81 LEU A C 1
ATOM 632 O O . LEU A 1 81 ? 10.656 8.284 6.854 1.00 60.88 81 LEU A O 1
ATOM 636 N N . ALA A 1 82 ? 9.643 8.347 8.858 1.00 60.22 82 ALA A N 1
ATOM 637 C CA . ALA A 1 82 ? 8.917 9.587 8.598 1.00 60.22 82 ALA A CA 1
ATOM 638 C C . ALA A 1 82 ? 9.852 10.790 8.369 1.00 60.22 82 ALA A C 1
ATOM 640 O O . ALA A 1 82 ? 9.573 11.648 7.532 1.00 60.22 82 ALA A O 1
ATOM 641 N N . ALA A 1 83 ? 10.972 10.883 9.094 1.00 65.56 83 ALA A N 1
ATOM 642 C CA . ALA A 1 83 ? 11.985 11.916 8.863 1.00 65.56 83 ALA A CA 1
ATOM 643 C C . ALA A 1 83 ? 12.684 11.750 7.505 1.00 65.56 83 ALA A C 1
ATOM 645 O O . ALA A 1 83 ? 12.911 12.737 6.808 1.00 65.56 83 ALA A O 1
ATOM 646 N N . LYS A 1 84 ? 12.972 10.511 7.097 1.00 69.50 84 LYS A N 1
ATOM 647 C CA . LYS A 1 84 ? 13.615 10.221 5.811 1.00 69.50 84 LYS A CA 1
ATOM 648 C C . LYS A 1 84 ? 12.716 10.550 4.626 1.00 69.50 84 LYS A C 1
ATOM 650 O O . LYS A 1 84 ? 13.169 11.223 3.706 1.00 69.50 84 LYS A O 1
ATOM 655 N N . ILE A 1 85 ? 11.441 10.161 4.694 1.00 66.62 85 ILE A N 1
ATOM 656 C CA . ILE A 1 85 ? 10.449 10.514 3.670 1.00 66.62 85 ILE A CA 1
ATOM 657 C C . ILE A 1 85 ? 10.337 12.037 3.552 1.00 66.62 85 ILE A C 1
ATOM 659 O O . ILE A 1 85 ? 10.360 12.554 2.441 1.00 66.62 85 ILE A O 1
ATOM 663 N N . ARG A 1 86 ? 10.307 12.772 4.674 1.00 68.38 86 ARG A N 1
ATOM 664 C CA . ARG A 1 86 ? 10.321 14.247 4.662 1.00 68.38 86 ARG A CA 1
ATOM 665 C C . ARG A 1 86 ? 11.570 14.817 3.989 1.00 68.38 86 ARG A C 1
ATOM 667 O O . ARG A 1 86 ? 11.452 15.690 3.139 1.00 68.38 86 ARG A O 1
ATOM 674 N N . GLY A 1 87 ? 12.751 14.309 4.336 1.00 70.69 87 GLY A N 1
ATOM 675 C CA . GLY A 1 87 ? 14.005 14.747 3.720 1.00 70.69 87 GLY A CA 1
ATOM 676 C C . GLY A 1 87 ? 14.049 14.489 2.211 1.00 70.69 87 GLY A C 1
ATOM 677 O O . GLY A 1 87 ? 14.523 15.337 1.461 1.00 70.69 87 GLY A O 1
ATOM 678 N N . GLU A 1 88 ? 13.526 13.350 1.752 1.00 76.50 88 GLU A N 1
ATOM 679 C CA . GLU A 1 88 ? 13.393 13.059 0.321 1.00 76.50 88 GLU A CA 1
ATOM 680 C C . GLU A 1 88 ? 12.358 13.970 -0.352 1.00 76.50 88 GLU A C 1
ATOM 682 O O . GLU A 1 88 ? 12.631 14.509 -1.420 1.00 76.50 88 GLU A O 1
ATOM 687 N N . MET A 1 89 ? 11.216 14.229 0.291 1.00 71.25 89 MET A N 1
ATOM 688 C CA . MET A 1 89 ? 10.200 15.154 -0.222 1.00 71.25 89 MET A CA 1
ATOM 689 C C . MET A 1 89 ? 10.764 16.555 -0.478 1.00 71.25 89 MET A C 1
ATOM 691 O O . MET A 1 89 ? 10.522 17.111 -1.546 1.00 71.25 89 MET A O 1
ATOM 695 N N . GLU A 1 90 ? 11.560 17.112 0.442 1.00 73.25 90 GLU A N 1
ATOM 696 C CA . GLU A 1 90 ? 12.186 18.430 0.240 1.00 73.25 90 GLU A CA 1
ATOM 697 C C . GLU A 1 90 ? 13.126 18.463 -0.973 1.00 73.25 90 GLU A C 1
ATOM 699 O O . GLU A 1 90 ? 13.136 19.442 -1.716 1.00 73.25 90 GLU A O 1
ATOM 704 N N . LYS A 1 91 ? 13.873 17.383 -1.235 1.00 80.38 91 LYS A N 1
ATOM 705 C CA . LYS A 1 91 ? 14.738 17.293 -2.426 1.00 80.38 91 LYS A CA 1
ATOM 706 C C . LYS A 1 91 ? 13.918 17.246 -3.715 1.00 80.38 91 LYS A C 1
ATOM 708 O O . LYS A 1 91 ? 14.282 17.862 -4.714 1.00 80.38 91 LYS A O 1
ATOM 713 N N . LEU A 1 92 ? 12.807 16.513 -3.692 1.00 80.19 92 LEU A N 1
ATOM 714 C CA . LEU A 1 92 ? 11.963 16.281 -4.864 1.00 80.19 92 LEU A CA 1
ATOM 715 C C . LEU A 1 92 ? 11.057 17.477 -5.198 1.00 80.19 92 LEU A C 1
ATOM 717 O O . LEU A 1 92 ? 10.647 17.622 -6.350 1.00 80.19 92 LEU A O 1
ATOM 721 N N . LYS A 1 93 ? 10.815 18.390 -4.245 1.00 73.62 93 LYS A N 1
ATOM 722 C CA . LYS A 1 93 ? 10.076 19.651 -4.460 1.00 73.62 93 LYS A CA 1
ATOM 723 C C . LYS A 1 93 ? 10.676 20.570 -5.521 1.00 73.62 93 LYS A C 1
ATOM 725 O O . LYS A 1 93 ? 9.985 21.488 -5.954 1.00 73.62 93 LYS A O 1
ATOM 730 N N . LEU A 1 94 ? 11.919 20.362 -5.943 1.00 75.62 94 LEU A N 1
ATOM 731 C CA . LEU A 1 94 ? 12.560 21.163 -6.991 1.00 75.62 94 LEU A CA 1
ATOM 732 C C . LEU A 1 94 ? 12.438 20.531 -8.385 1.00 75.62 94 LEU A C 1
ATOM 734 O O . LEU A 1 94 ? 12.713 21.188 -9.385 1.00 75.62 94 LEU A O 1
ATOM 738 N N . LEU A 1 95 ? 12.002 19.271 -8.476 1.00 82.81 95 LEU A N 1
ATOM 739 C CA . LEU A 1 95 ? 11.900 18.554 -9.746 1.00 82.81 95 LEU A CA 1
ATOM 740 C C . LEU A 1 95 ? 10.574 18.850 -10.449 1.00 82.81 95 LEU A C 1
ATOM 742 O O . LEU A 1 95 ? 9.525 18.968 -9.812 1.00 82.81 95 LEU A O 1
ATOM 746 N N . ASN A 1 96 ? 10.606 18.955 -11.776 1.00 86.56 96 ASN A N 1
ATOM 747 C CA . ASN A 1 96 ? 9.393 19.059 -12.586 1.00 86.56 96 ASN A CA 1
ATOM 748 C C . ASN A 1 96 ? 8.718 17.684 -12.769 1.00 86.56 96 ASN A C 1
ATOM 750 O O . ASN A 1 96 ? 9.309 16.643 -12.480 1.00 86.56 96 ASN A O 1
ATOM 754 N N . ASP A 1 97 ? 7.469 17.687 -13.242 1.00 86.19 97 ASP A N 1
ATOM 755 C CA . ASP A 1 97 ? 6.655 16.469 -13.380 1.00 86.19 97 ASP A CA 1
ATOM 756 C C . ASP A 1 97 ? 7.315 15.413 -14.282 1.00 86.19 97 ASP A C 1
ATOM 758 O O . ASP A 1 97 ? 7.397 14.242 -13.916 1.00 86.19 97 ASP A O 1
ATOM 762 N N . THR A 1 98 ? 7.890 15.845 -15.408 1.00 87.62 98 THR A N 1
ATOM 763 C CA . THR A 1 98 ? 8.606 14.971 -16.346 1.00 87.62 98 THR A CA 1
ATOM 764 C C . THR A 1 98 ? 9.759 14.242 -15.671 1.00 87.62 98 THR A C 1
ATOM 766 O O . THR A 1 98 ? 9.929 13.037 -15.857 1.00 87.62 98 THR A O 1
ATOM 769 N N . LYS A 1 99 ? 10.553 14.953 -14.864 1.00 89.19 99 LYS A N 1
ATOM 770 C CA . LYS A 1 99 ? 11.698 14.366 -14.172 1.00 89.19 99 LYS A CA 1
ATOM 771 C C . LYS A 1 99 ? 11.256 13.395 -13.077 1.00 89.19 99 LYS A C 1
ATOM 773 O O . LYS A 1 99 ? 11.840 12.323 -12.957 1.00 89.19 99 LYS A O 1
ATOM 778 N N . LEU A 1 100 ? 10.187 13.718 -12.345 1.00 86.62 100 LEU A N 1
ATOM 779 C CA . LEU A 1 100 ? 9.590 12.803 -11.366 1.00 86.62 100 LEU A CA 1
ATOM 780 C C . LEU A 1 100 ? 9.094 11.513 -12.029 1.00 86.62 100 LEU A C 1
ATOM 782 O O . LEU A 1 100 ? 9.368 10.427 -11.526 1.00 86.62 100 LEU A O 1
ATOM 786 N N . TRP A 1 101 ? 8.424 11.614 -13.180 1.00 89.69 101 TRP A N 1
ATOM 787 C CA . TRP A 1 101 ? 7.983 10.443 -13.940 1.00 89.69 101 TRP A CA 1
ATOM 788 C C . TRP A 1 101 ? 9.155 9.596 -14.441 1.00 89.69 101 TRP A C 1
ATOM 790 O O . TRP A 1 101 ? 9.134 8.374 -14.306 1.00 89.69 101 TRP A O 1
ATOM 800 N N . GLN A 1 102 ? 10.206 10.226 -14.972 1.00 88.31 102 GLN A N 1
ATOM 801 C CA . GLN A 1 102 ? 11.419 9.521 -15.396 1.00 88.31 102 GLN A CA 1
ATOM 802 C C . GLN A 1 102 ? 12.068 8.762 -14.236 1.00 88.31 102 GLN A C 1
ATOM 804 O O . GLN A 1 102 ? 12.428 7.597 -14.392 1.00 88.31 102 GLN A O 1
ATOM 809 N N . ASP A 1 103 ? 12.181 9.392 -13.069 1.00 89.56 103 ASP A N 1
ATOM 810 C CA . ASP A 1 103 ? 12.794 8.771 -11.899 1.00 89.56 103 ASP A CA 1
ATOM 811 C C . ASP A 1 103 ? 11.921 7.628 -11.343 1.00 89.56 103 ASP A C 1
ATOM 813 O O . ASP A 1 103 ? 12.447 6.573 -10.983 1.00 89.56 103 ASP A O 1
ATOM 817 N N . ILE A 1 104 ? 10.587 7.765 -11.366 1.00 89.25 104 ILE A N 1
ATOM 818 C CA . ILE A 1 104 ? 9.662 6.659 -11.068 1.00 89.25 104 ILE A CA 1
ATOM 819 C C . ILE A 1 104 ? 9.838 5.523 -12.084 1.00 89.25 104 ILE A C 1
ATOM 821 O O . ILE A 1 104 ? 9.952 4.366 -11.684 1.00 89.25 104 ILE A O 1
ATOM 825 N N . ARG A 1 105 ? 9.932 5.820 -13.387 1.00 91.06 105 ARG A N 1
ATOM 826 C CA . ARG A 1 105 ? 10.169 4.809 -14.430 1.00 91.06 105 ARG A CA 1
ATOM 827 C C . ARG A 1 105 ? 11.474 4.051 -14.196 1.00 91.06 105 ARG A C 1
ATOM 829 O O . ARG A 1 105 ? 11.480 2.826 -14.280 1.00 91.06 105 ARG A O 1
ATOM 836 N N . LEU A 1 106 ? 12.557 4.747 -13.852 1.00 89.00 106 LEU A N 1
ATOM 837 C CA . LEU A 1 106 ? 13.836 4.118 -13.508 1.00 89.00 106 LEU A CA 1
ATOM 838 C C . LEU A 1 106 ? 13.711 3.200 -12.285 1.00 89.00 106 LEU A C 1
ATOM 840 O O . LEU A 1 106 ? 14.282 2.110 -12.278 1.00 89.00 106 LEU A O 1
ATOM 844 N N . LYS A 1 107 ? 12.917 3.587 -11.280 1.00 90.19 107 LYS A N 1
ATOM 845 C CA . LYS A 1 107 ? 12.597 2.700 -10.153 1.00 90.19 107 LYS A CA 1
ATOM 846 C C . LYS A 1 107 ? 11.812 1.472 -10.590 1.00 90.19 107 LYS A C 1
ATOM 848 O O . LYS A 1 107 ? 12.145 0.379 -10.152 1.00 90.19 107 LYS A O 1
ATOM 853 N N . MET A 1 108 ? 10.813 1.620 -11.457 1.00 92.06 108 MET A N 1
ATOM 854 C CA . MET A 1 108 ? 10.048 0.479 -11.971 1.00 92.06 108 MET A CA 1
ATOM 855 C C . MET A 1 108 ? 10.931 -0.501 -12.751 1.00 92.06 108 MET A C 1
ATOM 857 O O . MET A 1 108 ? 10.750 -1.705 -12.611 1.00 92.06 108 MET A O 1
ATOM 861 N N . ILE A 1 109 ? 11.915 -0.004 -13.508 1.00 90.00 109 ILE A N 1
ATOM 862 C CA . ILE A 1 109 ? 12.914 -0.830 -14.205 1.00 90.00 109 ILE A CA 1
ATOM 863 C C . ILE A 1 109 ? 13.751 -1.637 -13.207 1.00 90.00 109 ILE A C 1
ATOM 865 O O . ILE A 1 109 ? 13.823 -2.859 -13.324 1.00 90.00 109 ILE A O 1
ATOM 869 N N . ASP A 1 110 ? 14.335 -0.982 -12.196 1.00 89.25 110 ASP A N 1
ATOM 870 C CA . ASP A 1 110 ? 15.138 -1.664 -11.168 1.00 89.25 110 ASP A CA 1
ATOM 871 C C . ASP A 1 110 ? 14.310 -2.682 -10.368 1.00 89.25 110 ASP A C 1
ATOM 873 O O . ASP A 1 110 ? 14.747 -3.813 -10.134 1.00 89.25 110 ASP A O 1
ATOM 877 N N . ILE A 1 111 ? 13.088 -2.308 -9.983 1.00 87.12 111 ILE A N 1
ATOM 878 C CA . ILE A 1 111 ? 12.156 -3.184 -9.270 1.00 87.12 111 ILE A CA 1
ATOM 879 C C . ILE A 1 111 ? 11.773 -4.372 -10.154 1.00 87.12 111 ILE A C 1
ATOM 881 O O . ILE A 1 111 ? 11.835 -5.508 -9.695 1.00 87.12 111 ILE A O 1
ATOM 885 N N . GLY A 1 112 ? 11.415 -4.142 -11.416 1.00 87.75 112 GLY A N 1
ATOM 886 C CA . GLY A 1 112 ? 11.084 -5.193 -12.376 1.00 87.75 112 GLY A CA 1
ATOM 887 C C . GLY A 1 112 ? 12.273 -6.094 -12.719 1.00 87.75 112 GLY A C 1
ATOM 888 O O . GLY A 1 112 ? 12.070 -7.258 -13.051 1.00 87.75 112 GLY A O 1
ATOM 889 N N . GLY A 1 113 ? 13.506 -5.597 -12.580 1.00 89.56 113 GLY A N 1
ATOM 890 C CA . GLY A 1 113 ? 14.719 -6.311 -12.979 1.00 89.56 113 GLY A CA 1
ATOM 891 C C . GLY A 1 113 ? 14.844 -6.446 -14.497 1.00 89.56 113 GLY A C 1
ATOM 892 O O . GLY A 1 113 ? 15.329 -7.466 -14.979 1.00 89.56 113 GLY A O 1
ATOM 893 N N . VAL A 1 114 ? 14.359 -5.448 -15.241 1.00 90.69 114 VAL A N 1
ATOM 894 C CA . VAL A 1 114 ? 14.379 -5.422 -16.712 1.00 90.69 114 VAL A CA 1
ATOM 895 C C . VAL A 1 114 ? 15.435 -4.452 -17.238 1.00 90.69 114 VAL A C 1
ATOM 897 O O . VAL A 1 114 ? 15.961 -3.627 -16.494 1.00 90.69 114 VAL A O 1
ATOM 900 N N . ASP A 1 115 ? 15.752 -4.552 -18.528 1.00 89.19 115 ASP A N 1
ATOM 901 C CA . ASP A 1 115 ? 16.686 -3.637 -19.184 1.00 89.19 115 ASP A CA 1
ATOM 902 C C . ASP A 1 115 ? 16.117 -2.208 -19.295 1.00 89.19 115 ASP A C 1
ATOM 904 O O . ASP A 1 115 ? 14.905 -2.008 -19.402 1.00 89.19 115 ASP A O 1
ATOM 908 N N . ALA A 1 116 ? 16.989 -1.196 -19.311 1.00 84.69 116 ALA A N 1
ATOM 909 C CA . ALA A 1 116 ? 16.583 0.208 -19.405 1.00 84.69 116 ALA A CA 1
ATOM 910 C C . ALA A 1 116 ? 15.843 0.554 -20.716 1.00 84.69 116 ALA A C 1
ATOM 912 O O . ALA A 1 116 ? 15.028 1.487 -20.738 1.00 84.69 116 ALA A O 1
ATOM 913 N N . SER A 1 117 ? 16.107 -0.205 -21.785 1.00 84.81 117 SER A N 1
ATOM 914 C CA . SER A 1 117 ? 15.441 -0.103 -23.088 1.00 84.81 117 SER A CA 1
ATOM 915 C C . SER A 1 117 ? 14.062 -0.769 -23.137 1.00 84.81 117 SER A C 1
ATOM 917 O O . SER A 1 117 ? 13.353 -0.606 -24.130 1.00 84.81 117 SER A O 1
ATOM 919 N N . ALA A 1 118 ? 13.651 -1.482 -22.079 1.00 88.00 118 ALA A N 1
ATOM 920 C CA . ALA A 1 118 ? 12.358 -2.152 -22.035 1.00 88.00 118 ALA A CA 1
ATOM 921 C C . ALA A 1 118 ? 11.196 -1.168 -22.252 1.00 88.00 118 ALA A C 1
ATOM 923 O O . ALA A 1 118 ? 11.181 -0.039 -21.741 1.00 88.00 118 ALA A O 1
ATOM 924 N N . SER A 1 119 ? 10.194 -1.623 -23.003 1.00 90.56 119 SER A N 1
ATOM 925 C CA . SER A 1 119 ? 8.943 -0.889 -23.189 1.00 90.56 119 SER A CA 1
ATOM 926 C C . SER A 1 119 ? 8.189 -0.734 -21.864 1.00 90.56 119 SER A C 1
ATOM 928 O O . SER A 1 119 ? 8.394 -1.493 -20.914 1.00 90.56 119 SER A O 1
ATOM 930 N N . GLU A 1 120 ? 7.288 0.246 -21.791 1.00 87.94 120 GLU A N 1
ATOM 931 C CA . GLU A 1 120 ? 6.473 0.476 -20.592 1.00 87.94 120 GLU A CA 1
ATOM 932 C C . GLU A 1 120 ? 5.630 -0.752 -20.217 1.00 87.94 120 GLU A C 1
ATOM 934 O O . GLU A 1 120 ? 5.511 -1.086 -19.040 1.00 87.94 120 GLU A O 1
ATOM 939 N N . GLU A 1 121 ? 5.125 -1.482 -21.213 1.00 89.38 121 GLU A N 1
ATOM 940 C CA . GLU A 1 121 ? 4.355 -2.709 -21.002 1.00 89.38 121 GLU A CA 1
ATOM 941 C C . GLU A 1 121 ? 5.214 -3.833 -20.417 1.00 89.38 121 GLU A C 1
ATOM 943 O O . GLU A 1 121 ? 4.788 -4.482 -19.464 1.00 89.38 121 GLU A O 1
ATOM 948 N N . GLN A 1 122 ? 6.446 -4.014 -20.905 1.00 91.31 122 GLN A N 1
ATOM 949 C CA . GLN A 1 122 ? 7.391 -4.993 -20.352 1.00 91.31 122 GLN A CA 1
ATOM 950 C C . GLN A 1 122 ? 7.801 -4.650 -18.915 1.00 91.31 122 GLN A C 1
ATOM 952 O O . GLN A 1 122 ? 7.865 -5.535 -18.062 1.00 91.31 122 GLN A O 1
ATOM 957 N N . ILE A 1 123 ? 8.052 -3.367 -18.631 1.00 92.44 123 ILE A N 1
ATOM 958 C CA . ILE A 1 123 ? 8.363 -2.890 -17.276 1.00 92.44 123 ILE A CA 1
ATOM 959 C C . ILE A 1 123 ? 7.186 -3.181 -16.343 1.00 92.44 123 ILE A C 1
ATOM 961 O O . ILE A 1 123 ? 7.362 -3.756 -15.268 1.00 92.44 123 ILE A O 1
ATOM 965 N N . ALA A 1 124 ? 5.978 -2.811 -16.760 1.00 91.94 124 ALA A N 1
ATOM 966 C CA . ALA A 1 124 ? 4.785 -2.983 -15.953 1.00 91.94 124 ALA A CA 1
ATOM 967 C C . ALA A 1 124 ? 4.454 -4.462 -15.721 1.00 91.94 124 ALA A C 1
ATOM 969 O O . ALA A 1 124 ? 4.135 -4.854 -14.597 1.00 91.94 124 ALA A O 1
ATOM 970 N N . GLU A 1 125 ? 4.603 -5.305 -16.744 1.00 93.06 125 GLU A N 1
ATOM 971 C CA . GLU A 1 125 ? 4.436 -6.745 -16.602 1.00 93.06 125 GLU A CA 1
ATOM 972 C C . GLU A 1 125 ? 5.451 -7.347 -15.625 1.00 93.06 125 GLU A C 1
ATOM 974 O O . GLU A 1 125 ? 5.077 -8.184 -14.801 1.00 93.06 125 GLU A O 1
ATOM 979 N N . ALA A 1 126 ? 6.713 -6.917 -15.671 1.00 93.69 126 ALA A N 1
ATOM 980 C CA . ALA A 1 126 ? 7.740 -7.386 -14.747 1.00 93.69 126 ALA A CA 1
ATOM 981 C C . ALA A 1 126 ? 7.421 -7.013 -13.290 1.00 93.69 126 ALA A C 1
ATOM 983 O O . ALA A 1 126 ? 7.540 -7.854 -12.395 1.00 93.69 126 ALA A O 1
ATOM 984 N N . VAL A 1 127 ? 6.938 -5.788 -13.050 1.00 94.50 127 VAL A N 1
ATOM 985 C CA . VAL A 1 127 ? 6.475 -5.345 -11.723 1.00 94.50 127 VAL A CA 1
ATOM 986 C C . VAL A 1 127 ? 5.290 -6.196 -11.244 1.00 94.50 127 VAL A C 1
ATOM 988 O O . VAL A 1 127 ? 5.310 -6.688 -10.114 1.00 94.50 127 VAL A O 1
ATOM 991 N N . ILE A 1 128 ? 4.292 -6.444 -12.100 1.00 94.31 128 ILE A N 1
ATOM 992 C CA . ILE A 1 128 ? 3.130 -7.292 -11.775 1.00 94.31 128 ILE A CA 1
ATOM 993 C C . ILE A 1 128 ? 3.564 -8.732 -11.477 1.00 94.31 128 ILE A C 1
ATOM 995 O O . ILE A 1 128 ? 3.163 -9.299 -10.462 1.00 94.31 128 ILE A O 1
ATOM 999 N N . ASN A 1 129 ? 4.410 -9.323 -12.323 1.00 93.31 129 ASN A N 1
ATOM 1000 C CA . ASN A 1 129 ? 4.940 -10.676 -12.147 1.00 93.31 129 ASN A CA 1
ATOM 1001 C C . ASN A 1 129 ? 5.678 -10.842 -10.824 1.00 93.31 129 ASN A C 1
ATOM 1003 O O . ASN A 1 129 ? 5.533 -11.863 -10.152 1.00 93.31 129 ASN A O 1
ATOM 1007 N N . ARG A 1 130 ? 6.445 -9.826 -10.426 1.00 91.12 130 ARG A N 1
ATOM 1008 C CA . ARG A 1 130 ? 7.171 -9.842 -9.161 1.00 91.12 130 ARG A CA 1
ATOM 1009 C C . ARG A 1 130 ? 6.224 -9.947 -7.968 1.00 91.12 130 ARG A C 1
ATOM 1011 O O . ARG A 1 130 ? 6.514 -10.687 -7.031 1.00 91.12 130 ARG A O 1
ATOM 1018 N N . VAL A 1 131 ? 5.096 -9.241 -7.985 1.00 90.25 131 VAL A N 1
ATOM 1019 C CA . VAL A 1 131 ? 4.101 -9.354 -6.906 1.00 90.25 131 VAL A CA 1
ATOM 1020 C C . VAL A 1 131 ? 3.296 -10.648 -7.026 1.00 90.25 131 VAL A C 1
ATOM 1022 O O . VAL A 1 131 ? 3.046 -11.301 -6.017 1.00 90.25 131 VAL A O 1
ATOM 1025 N N . ALA A 1 132 ? 2.962 -11.087 -8.241 1.00 91.94 132 ALA A N 1
ATOM 1026 C CA . ALA A 1 132 ? 2.300 -12.371 -8.463 1.00 91.94 132 ALA A CA 1
ATOM 1027 C C . ALA A 1 132 ? 3.104 -13.545 -7.878 1.00 91.94 132 ALA A C 1
ATOM 1029 O O . ALA A 1 132 ? 2.532 -14.416 -7.227 1.00 91.94 132 ALA A O 1
ATOM 1030 N N . ALA A 1 133 ? 4.433 -13.528 -8.035 1.00 89.94 133 ALA A N 1
ATOM 1031 C CA . ALA A 1 133 ? 5.330 -14.527 -7.462 1.00 89.94 133 ALA A CA 1
ATOM 1032 C C . ALA A 1 133 ? 5.297 -14.546 -5.923 1.00 89.94 133 ALA A C 1
ATOM 1034 O O . ALA A 1 133 ? 5.296 -15.625 -5.331 1.00 89.94 133 ALA A O 1
ATOM 1035 N N . LEU A 1 134 ? 5.204 -13.375 -5.275 1.00 85.00 134 LEU A N 1
ATOM 1036 C CA . LEU A 1 134 ? 5.093 -13.270 -3.813 1.00 85.00 134 LEU A CA 1
ATOM 1037 C C . LEU A 1 134 ? 3.854 -14.011 -3.287 1.00 85.00 134 LEU A C 1
ATOM 1039 O O . LEU A 1 134 ? 3.928 -14.707 -2.276 1.00 85.00 134 LEU A O 1
ATOM 1043 N N . TYR A 1 135 ? 2.736 -13.890 -4.001 1.00 86.81 135 TYR A N 1
ATOM 1044 C CA . TYR A 1 135 ? 1.467 -14.535 -3.656 1.00 86.81 135 TYR A CA 1
ATOM 1045 C C . TYR A 1 135 ? 1.271 -15.901 -4.323 1.00 86.81 135 TYR A C 1
ATOM 1047 O O . TYR A 1 135 ? 0.209 -16.501 -4.177 1.00 86.81 135 TYR A O 1
ATOM 1055 N N . LYS A 1 136 ? 2.291 -16.413 -5.028 1.00 90.81 1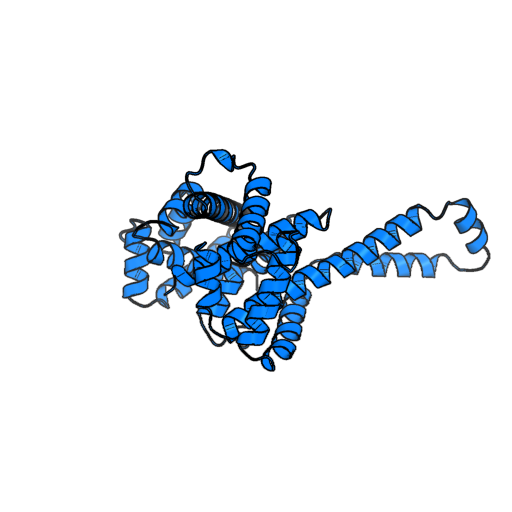36 LYS A N 1
ATOM 1056 C CA . LYS A 1 136 ? 2.257 -17.696 -5.751 1.00 90.81 136 LYS A CA 1
ATOM 1057 C C . LYS A 1 136 ? 1.069 -17.812 -6.717 1.00 90.81 136 LYS A C 1
ATOM 1059 O O . LYS A 1 136 ? 0.507 -18.891 -6.883 1.00 90.81 136 LYS A O 1
ATOM 1064 N N . LEU A 1 137 ? 0.682 -16.702 -7.345 1.00 90.50 137 LEU A N 1
ATOM 1065 C CA . LEU A 1 137 ? -0.382 -16.693 -8.346 1.00 90.50 137 LEU A CA 1
ATOM 1066 C C . LEU A 1 137 ? 0.129 -17.338 -9.637 1.00 90.50 137 LEU A C 1
ATOM 1068 O O . LEU A 1 137 ? 1.211 -16.988 -10.115 1.00 90.50 137 LEU A O 1
ATOM 1072 N N . ASP A 1 138 ? -0.657 -18.241 -10.227 1.00 87.94 138 ASP A N 1
ATOM 1073 C CA . ASP A 1 138 ? -0.346 -18.781 -11.550 1.00 87.94 138 ASP A CA 1
ATOM 1074 C C . ASP A 1 138 ? -0.607 -17.708 -12.608 1.00 87.94 138 ASP A C 1
ATOM 1076 O O . ASP A 1 138 ? -1.737 -17.405 -12.974 1.00 87.94 138 ASP A O 1
ATOM 1080 N N . THR A 1 139 ? 0.457 -17.081 -13.098 1.00 79.44 139 THR A N 1
ATOM 1081 C CA . THR A 1 139 ? 0.341 -15.962 -14.036 1.00 79.44 139 THR A CA 1
ATOM 1082 C C . THR A 1 139 ? -0.169 -16.379 -15.414 1.00 79.44 139 THR A C 1
ATOM 1084 O O . THR A 1 139 ? -0.577 -15.506 -16.179 1.00 79.44 139 THR A O 1
ATOM 1087 N N . ARG A 1 140 ? -0.179 -17.684 -15.729 1.00 81.56 140 ARG A N 1
ATOM 1088 C CA . ARG A 1 140 ? -0.621 -18.234 -17.021 1.00 81.56 140 ARG A CA 1
ATOM 1089 C C . ARG A 1 140 ? -2.135 -18.371 -17.123 1.00 81.56 140 ARG A C 1
ATOM 1091 O O . ARG A 1 140 ? -2.652 -18.501 -18.227 1.00 81.56 140 ARG A O 1
ATOM 1098 N N . THR A 1 141 ? -2.848 -18.338 -15.999 1.00 88.31 141 THR A N 1
ATOM 1099 C CA . THR A 1 141 ? -4.308 -18.500 -15.976 1.00 88.31 141 THR A CA 1
ATOM 1100 C C . THR A 1 141 ? -5.059 -17.218 -16.319 1.00 88.31 141 THR A C 1
ATOM 1102 O O . THR A 1 141 ? -6.277 -17.250 -16.477 1.00 88.31 141 THR A O 1
ATOM 1105 N N . TYR A 1 142 ? -4.366 -16.080 -16.423 1.00 89.56 142 TYR A N 1
ATOM 1106 C CA . TYR A 1 142 ? -5.000 -14.791 -16.682 1.00 89.56 142 TYR A CA 1
ATOM 1107 C C . TYR A 1 142 ? -4.983 -14.454 -18.177 1.00 89.56 142 TYR A C 1
ATOM 1109 O O . TYR A 1 142 ? -3.919 -14.473 -18.795 1.00 89.56 142 TYR A O 1
ATOM 1117 N N . PRO 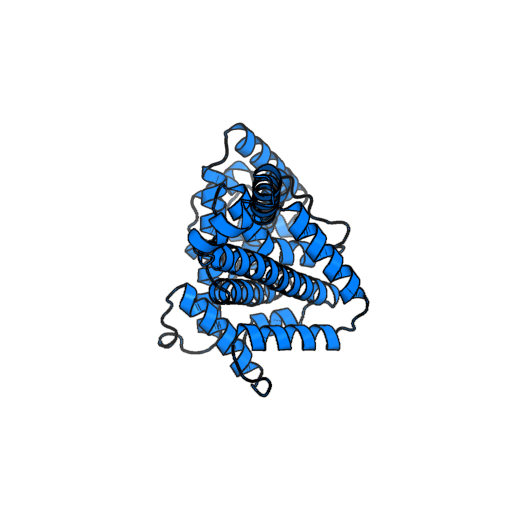A 1 143 ? -6.133 -14.078 -18.763 1.00 87.69 143 PRO A N 1
ATOM 1118 C CA . PRO A 1 143 ? -6.264 -13.881 -20.208 1.00 87.69 143 PRO A CA 1
ATOM 1119 C C . PRO A 1 143 ? -5.507 -12.656 -20.738 1.00 87.69 143 PRO A C 1
ATOM 1121 O O . PRO A 1 143 ? -5.280 -12.545 -21.939 1.00 87.69 143 PRO A O 1
ATOM 1124 N N . ASN A 1 144 ? -5.160 -11.703 -19.871 1.00 90.06 144 ASN A N 1
ATOM 1125 C CA . ASN A 1 144 ? -4.415 -10.501 -20.228 1.00 90.06 144 ASN A CA 1
ATOM 1126 C C . ASN A 1 144 ? -3.771 -9.855 -18.988 1.00 90.06 144 ASN A C 1
ATOM 1128 O O . ASN A 1 144 ? -4.052 -10.226 -17.844 1.00 90.06 144 ASN A O 1
ATOM 1132 N N . ILE A 1 145 ? -2.925 -8.848 -19.228 1.00 88.75 145 ILE A N 1
ATOM 1133 C CA . ILE A 1 145 ? -2.183 -8.131 -18.182 1.00 88.75 145 ILE A CA 1
ATOM 1134 C C . ILE A 1 145 ? -3.087 -7.414 -17.170 1.00 88.75 145 ILE A C 1
ATOM 1136 O O . ILE A 1 145 ? -2.735 -7.346 -15.998 1.00 88.75 145 ILE A O 1
ATOM 1140 N N . VAL A 1 146 ? -4.265 -6.936 -17.584 1.00 90.06 146 VAL A N 1
ATOM 1141 C CA . VAL A 1 146 ? -5.215 -6.241 -16.699 1.00 90.06 146 VAL A CA 1
ATOM 1142 C C . VAL A 1 146 ? -5.883 -7.226 -15.740 1.00 90.06 146 VAL A C 1
ATOM 1144 O O . VAL A 1 146 ? -5.977 -6.954 -14.546 1.00 90.06 146 VAL A O 1
ATOM 1147 N N . ALA A 1 147 ? -6.294 -8.399 -16.229 1.00 90.44 147 ALA A N 1
ATOM 1148 C CA . ALA A 1 147 ? -6.854 -9.460 -15.391 1.00 90.44 147 ALA A CA 1
ATOM 1149 C C . ALA A 1 147 ? -5.830 -9.962 -14.361 1.00 90.44 147 ALA A C 1
ATOM 1151 O O . ALA A 1 147 ? -6.152 -10.145 -13.189 1.00 90.44 147 ALA A O 1
ATOM 1152 N N . LYS A 1 148 ? -4.574 -10.108 -14.787 1.00 92.38 148 LYS A N 1
ATOM 1153 C CA . LYS A 1 148 ? -3.450 -10.455 -13.915 1.00 92.38 148 LYS A CA 1
ATOM 1154 C C . LYS A 1 148 ? -3.183 -9.378 -12.863 1.00 92.38 148 LYS A C 1
ATOM 1156 O O . LYS A 1 148 ? -2.974 -9.696 -11.697 1.00 92.38 148 LYS A O 1
ATOM 1161 N N . GLU A 1 149 ? -3.209 -8.108 -13.258 1.00 92.44 149 GLU A N 1
ATOM 1162 C CA . GLU A 1 149 ? -3.069 -6.987 -12.333 1.00 92.44 149 GLU A CA 1
ATOM 1163 C C . GLU A 1 149 ? -4.209 -6.939 -11.310 1.00 92.44 149 GLU A C 1
ATOM 1165 O O . GLU A 1 149 ? -3.936 -6.710 -10.136 1.00 92.44 149 GLU A O 1
ATOM 1170 N N . ASN A 1 150 ? -5.458 -7.195 -11.718 1.00 90.88 150 ASN A N 1
ATOM 1171 C CA . ASN A 1 150 ? -6.594 -7.278 -10.795 1.00 90.88 150 ASN A CA 1
ATOM 1172 C C . ASN A 1 150 ? -6.361 -8.352 -9.731 1.00 90.88 150 ASN A C 1
ATOM 1174 O O . ASN A 1 150 ? -6.454 -8.046 -8.549 1.00 90.88 150 ASN A O 1
ATOM 1178 N N . ALA A 1 151 ? -5.966 -9.564 -10.125 1.00 91.12 151 ALA A N 1
ATOM 1179 C CA . ALA A 1 151 ? -5.693 -10.639 -9.171 1.00 91.12 151 ALA A CA 1
ATOM 1180 C C . ALA A 1 151 ? -4.528 -10.311 -8.222 1.00 91.12 151 ALA A C 1
ATOM 1182 O O . ALA A 1 151 ? -4.585 -10.583 -7.023 1.00 91.12 151 ALA A O 1
ATOM 1183 N N . VAL A 1 152 ? -3.472 -9.676 -8.741 1.00 91.81 152 VAL A N 1
ATOM 1184 C CA . VAL A 1 152 ? -2.352 -9.188 -7.925 1.00 91.81 152 VAL A CA 1
ATOM 1185 C C . VAL A 1 152 ? -2.804 -8.103 -6.945 1.00 91.81 152 VAL A C 1
ATOM 1187 O O . VAL A 1 152 ? -2.426 -8.134 -5.775 1.00 91.81 152 VAL A O 1
ATOM 1190 N N . PHE A 1 153 ? -3.611 -7.148 -7.402 1.00 89.06 153 PHE A N 1
ATOM 1191 C CA . PHE A 1 153 ? -4.161 -6.093 -6.561 1.00 89.06 153 PHE A CA 1
ATOM 1192 C C . PHE A 1 153 ? -5.074 -6.671 -5.475 1.00 89.06 153 PHE A C 1
ATOM 1194 O O . PHE A 1 153 ? -4.941 -6.297 -4.312 1.00 89.06 153 PHE A O 1
ATOM 1201 N N . GLU A 1 154 ? -5.932 -7.631 -5.815 1.00 89.38 154 GLU A N 1
ATOM 1202 C CA . GLU A 1 154 ? -6.796 -8.312 -4.853 1.00 89.38 154 GLU A CA 1
ATOM 1203 C C . GLU A 1 154 ? -5.991 -9.040 -3.774 1.00 89.38 154 GLU A C 1
ATOM 1205 O O . GLU A 1 154 ? -6.287 -8.902 -2.587 1.00 89.38 154 GLU A O 1
ATOM 1210 N N . ALA A 1 155 ? -4.917 -9.735 -4.161 1.00 88.75 155 ALA A N 1
ATOM 1211 C CA . ALA A 1 155 ? -4.014 -10.383 -3.215 1.00 88.75 155 ALA A CA 1
ATOM 1212 C C . ALA A 1 155 ? -3.327 -9.371 -2.277 1.00 88.75 155 ALA A C 1
ATOM 1214 O O . ALA A 1 155 ? -3.226 -9.613 -1.071 1.00 88.75 155 ALA A O 1
ATOM 1215 N N . CYS A 1 156 ? -2.907 -8.211 -2.799 1.00 85.38 156 CYS A N 1
ATOM 1216 C CA . CYS A 1 156 ? -2.352 -7.120 -1.992 1.00 85.38 156 CYS A CA 1
ATOM 1217 C C . CYS A 1 156 ? -3.355 -6.584 -0.966 1.00 85.38 156 CYS A C 1
ATOM 1219 O O . CYS A 1 156 ? -2.988 -6.369 0.191 1.00 85.38 156 CYS A O 1
ATOM 1221 N N . ILE A 1 157 ? -4.604 -6.355 -1.380 1.00 85.31 157 ILE A N 1
ATOM 1222 C CA . ILE A 1 157 ? -5.657 -5.871 -0.484 1.00 85.31 157 ILE A CA 1
ATOM 1223 C C . ILE A 1 157 ? -6.000 -6.926 0.562 1.00 85.31 157 ILE A C 1
ATOM 1225 O O . ILE A 1 157 ? -6.108 -6.582 1.736 1.00 85.31 157 ILE A O 1
ATOM 1229 N N . ASN A 1 158 ? -6.132 -8.197 0.175 1.00 86.81 158 ASN A N 1
ATOM 1230 C CA . ASN A 1 158 ? -6.418 -9.265 1.127 1.00 86.81 158 ASN A CA 1
ATOM 1231 C C . ASN A 1 158 ? -5.354 -9.320 2.235 1.00 86.81 158 ASN A C 1
ATOM 1233 O O . ASN A 1 158 ? -5.692 -9.317 3.416 1.00 86.81 158 ASN A O 1
ATOM 1237 N N . ASP A 1 159 ? -4.076 -9.271 1.857 1.00 83.00 159 ASP A N 1
ATOM 1238 C CA . ASP A 1 159 ? -2.952 -9.225 2.798 1.00 83.00 159 ASP A CA 1
ATOM 1239 C C . ASP A 1 159 ? -2.999 -7.985 3.716 1.00 83.00 159 ASP A C 1
ATOM 1241 O O . ASP A 1 159 ? -2.824 -8.102 4.930 1.00 83.00 159 ASP A O 1
ATOM 1245 N N . LEU A 1 160 ? -3.308 -6.800 3.172 1.00 80.25 160 LEU A N 1
ATOM 1246 C CA . LEU A 1 160 ? -3.515 -5.576 3.959 1.00 80.25 160 LEU A CA 1
ATOM 1247 C C . LEU A 1 160 ? -4.647 -5.750 4.985 1.00 80.25 160 LEU A C 1
ATOM 1249 O O . LEU A 1 160 ? -4.450 -5.471 6.168 1.00 80.25 160 LEU A O 1
ATOM 1253 N N . ILE A 1 161 ? -5.817 -6.232 4.561 1.00 84.25 161 ILE A N 1
ATOM 1254 C CA . ILE A 1 161 ? -6.976 -6.426 5.441 1.00 84.25 161 ILE A CA 1
ATOM 1255 C C . ILE A 1 161 ? -6.661 -7.436 6.544 1.00 84.25 161 ILE A C 1
ATOM 1257 O O . ILE A 1 161 ? -6.918 -7.149 7.713 1.00 84.25 161 ILE A O 1
ATOM 1261 N N . GLU A 1 162 ? -6.034 -8.566 6.217 1.00 84.00 162 GLU A N 1
ATOM 1262 C CA . GLU A 1 162 ? -5.631 -9.562 7.212 1.00 84.00 162 GLU A CA 1
ATOM 1263 C C . GLU A 1 162 ? -4.684 -8.978 8.268 1.00 84.00 162 GLU A C 1
ATOM 1265 O O . GLU A 1 162 ? -4.814 -9.269 9.461 1.00 84.00 162 GLU A O 1
ATOM 1270 N N . GLN A 1 163 ? -3.720 -8.150 7.859 1.00 77.50 163 GLN A N 1
ATOM 1271 C CA . GLN A 1 163 ? -2.792 -7.500 8.786 1.00 77.50 163 GLN A CA 1
ATOM 1272 C C . GLN A 1 163 ? -3.506 -6.501 9.703 1.00 77.50 163 GLN A C 1
ATOM 1274 O O . GLN A 1 163 ? -3.268 -6.492 10.915 1.00 77.50 163 GLN A O 1
ATOM 1279 N N . LEU A 1 164 ? -4.424 -5.703 9.158 1.00 79.94 164 LEU A N 1
ATOM 1280 C CA . LEU A 1 164 ? -5.225 -4.756 9.934 1.00 79.94 164 LEU A CA 1
ATOM 1281 C C . LEU A 1 164 ? -6.158 -5.475 10.915 1.00 79.94 164 LEU A C 1
ATOM 1283 O O . LEU A 1 164 ? -6.234 -5.093 12.082 1.00 79.94 164 LEU A O 1
ATOM 1287 N N . GLN A 1 165 ? -6.814 -6.555 10.485 1.00 84.56 165 GLN A N 1
ATOM 1288 C CA . GLN A 1 165 ? -7.652 -7.393 11.344 1.00 84.56 165 GLN A CA 1
ATOM 1289 C C . GLN A 1 165 ? -6.832 -8.017 12.478 1.00 84.56 165 GLN A C 1
ATOM 1291 O O . GLN A 1 165 ? -7.232 -7.945 13.641 1.00 84.56 165 GLN A O 1
ATOM 1296 N N . LYS A 1 166 ? -5.643 -8.562 12.176 1.00 81.81 166 LYS A N 1
ATOM 1297 C CA . LYS A 1 166 ? -4.704 -9.066 13.194 1.00 81.81 166 LYS A CA 1
ATOM 1298 C C . LYS A 1 166 ? -4.337 -7.977 14.201 1.00 81.81 166 LYS A C 1
ATOM 1300 O O . LYS A 1 166 ? -4.320 -8.256 15.399 1.00 81.81 166 LYS A O 1
ATOM 1305 N N . LYS A 1 167 ? -4.083 -6.741 13.751 1.00 77.56 167 LYS A N 1
ATOM 1306 C CA . LYS A 1 167 ? -3.795 -5.612 14.649 1.00 77.56 167 LYS A CA 1
ATOM 1307 C C . LYS A 1 167 ? -4.993 -5.284 15.539 1.00 77.56 167 LYS A C 1
ATOM 1309 O O . LYS A 1 167 ? -4.818 -5.208 16.750 1.00 77.56 167 LYS A O 1
ATOM 1314 N N . LEU A 1 168 ? -6.191 -5.144 14.972 1.00 80.94 168 LEU A N 1
ATOM 1315 C CA . LEU A 1 168 ? -7.416 -4.850 15.726 1.00 80.94 168 LEU A CA 1
ATOM 1316 C C . LEU A 1 168 ? -7.745 -5.936 16.760 1.00 80.94 168 LEU A C 1
ATOM 1318 O O . LEU A 1 168 ? -8.202 -5.625 17.857 1.00 80.94 168 LEU A O 1
ATOM 1322 N N . ASN A 1 169 ? -7.486 -7.204 16.440 1.00 83.94 169 ASN A N 1
ATOM 1323 C CA . ASN A 1 169 ? -7.739 -8.326 17.347 1.00 83.94 169 ASN A CA 1
ATOM 1324 C C . ASN A 1 169 ? -6.729 -8.417 18.499 1.00 83.94 169 ASN A C 1
ATOM 1326 O O . ASN A 1 169 ? -7.038 -9.013 19.526 1.00 83.94 169 ASN A O 1
ATOM 1330 N N . ARG A 1 170 ? -5.541 -7.822 18.348 1.00 83.50 170 ARG A N 1
ATOM 1331 C CA . ARG A 1 170 ? -4.513 -7.745 19.399 1.00 83.50 170 ARG A CA 1
ATOM 1332 C C . ARG A 1 170 ? -4.640 -6.510 20.294 1.00 83.50 170 ARG A C 1
ATOM 1334 O O . ARG A 1 170 ? -3.898 -6.411 21.264 1.00 83.50 170 ARG A O 1
ATOM 1341 N N . MET A 1 171 ? -5.533 -5.575 19.970 1.00 82.56 171 MET A N 1
ATOM 1342 C CA . MET A 1 171 ? -5.755 -4.377 20.782 1.00 82.56 171 MET A CA 1
ATOM 1343 C C . MET A 1 171 ? -6.402 -4.727 22.122 1.00 82.56 171 MET A C 1
ATOM 1345 O O . MET A 1 171 ? -7.364 -5.499 22.180 1.00 82.56 171 MET A O 1
ATOM 1349 N N . THR A 1 172 ? -5.913 -4.087 23.179 1.00 87.19 172 THR A N 1
ATOM 1350 C CA . THR A 1 172 ? -6.540 -4.065 24.503 1.00 87.19 172 THR A CA 1
ATOM 1351 C C . THR A 1 172 ? -7.933 -3.427 24.449 1.00 87.19 172 THR A C 1
ATOM 1353 O O . THR A 1 172 ? -8.281 -2.723 23.500 1.00 87.19 172 THR A O 1
ATOM 1356 N N . MET A 1 173 ? -8.750 -3.641 25.485 1.00 87.00 173 MET A N 1
ATOM 1357 C CA . MET A 1 173 ? -10.089 -3.035 25.561 1.00 87.00 173 MET A CA 1
ATOM 1358 C C . MET A 1 173 ? -10.041 -1.502 25.511 1.00 87.00 173 MET A C 1
ATOM 1360 O O . MET A 1 173 ? -10.886 -0.885 24.865 1.00 87.00 173 MET A O 1
ATOM 1364 N N . GLU A 1 174 ? -9.026 -0.897 26.132 1.00 88.69 174 GLU A N 1
ATOM 1365 C CA . GLU A 1 174 ? -8.808 0.551 26.100 1.00 88.69 174 GLU A CA 1
ATOM 1366 C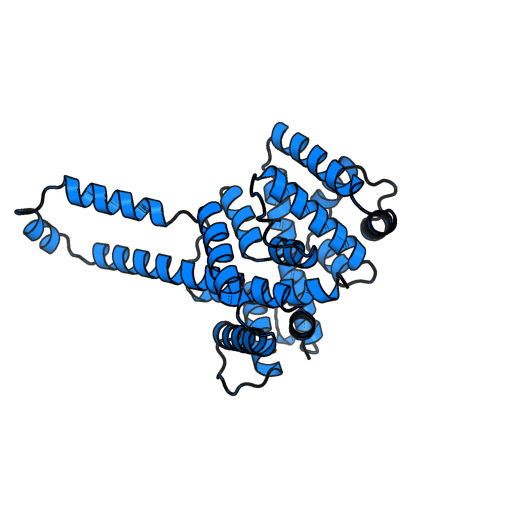 C . GLU A 1 174 ? -8.430 1.042 24.693 1.00 88.69 174 GLU A C 1
ATOM 1368 O O . GLU A 1 174 ? -8.995 2.020 24.204 1.00 88.69 174 GLU A O 1
ATOM 1373 N N . GLU A 1 175 ? -7.517 0.348 24.005 1.00 86.75 175 GLU A N 1
ATOM 1374 C CA . GLU A 1 175 ? -7.152 0.672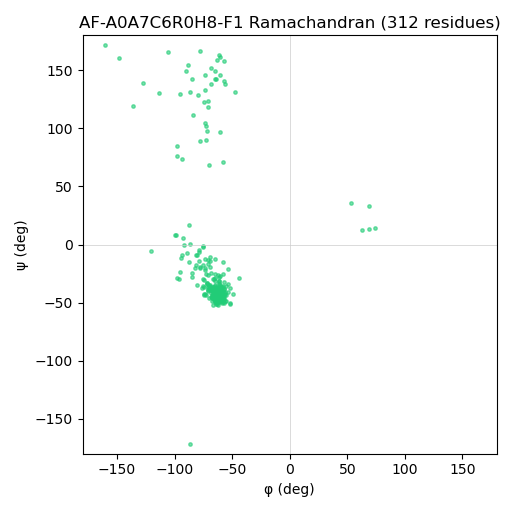 22.620 1.00 86.75 175 GLU A CA 1
ATOM 1375 C C . GLU A 1 175 ? -8.334 0.503 21.663 1.00 86.75 175 GLU A C 1
ATOM 1377 O O . GLU A 1 175 ? -8.517 1.332 20.776 1.00 86.75 175 GLU A O 1
ATOM 1382 N N . GLN A 1 176 ? -9.168 -0.525 21.852 1.00 87.06 176 GLN A N 1
ATOM 1383 C CA . GLN A 1 176 ? -10.381 -0.704 21.053 1.00 87.06 176 GLN A CA 1
ATOM 1384 C C . GLN A 1 176 ? -11.399 0.417 21.288 1.00 87.06 176 GLN A C 1
ATOM 1386 O O . GLN A 1 176 ? -12.053 0.848 20.339 1.00 87.06 176 GLN A O 1
ATOM 1391 N N . ASP A 1 177 ? -11.544 0.903 22.523 1.00 89.88 177 ASP A N 1
ATOM 1392 C CA . ASP A 1 177 ? -12.434 2.026 22.826 1.00 89.88 177 ASP A CA 1
ATOM 1393 C C . ASP A 1 177 ? -11.940 3.333 22.196 1.00 89.88 177 ASP A C 1
ATOM 1395 O O . ASP A 1 177 ? -12.699 4.036 21.526 1.00 89.88 177 ASP A O 1
ATOM 1399 N N . LYS A 1 178 ? -10.636 3.610 22.317 1.00 90.25 178 LYS A N 1
ATOM 1400 C CA . LYS A 1 178 ? -9.981 4.736 21.637 1.00 90.25 178 LYS A CA 1
ATOM 1401 C C . LYS A 1 178 ? -10.123 4.633 20.120 1.00 90.25 178 LYS A C 1
ATOM 1403 O O . LYS A 1 178 ? -10.474 5.617 19.476 1.00 90.25 178 LYS A O 1
ATOM 1408 N N . PHE A 1 179 ? -9.911 3.447 19.554 1.00 89.50 179 PHE A N 1
ATOM 1409 C CA . PHE A 1 179 ? -10.084 3.202 18.126 1.00 89.50 179 PHE A CA 1
ATOM 1410 C C . PHE A 1 179 ? -11.514 3.498 17.663 1.00 89.50 179 PHE A C 1
ATOM 1412 O O . PHE A 1 179 ? -11.692 4.191 16.666 1.00 89.50 179 PHE A O 1
ATOM 1419 N N . ARG A 1 180 ? -12.535 3.019 18.389 1.00 91.06 180 ARG A N 1
ATOM 1420 C CA . ARG A 1 180 ? -13.944 3.281 18.051 1.00 91.06 180 ARG A CA 1
ATOM 1421 C C . ARG A 1 180 ? -14.270 4.771 18.060 1.00 91.06 180 ARG A C 1
ATOM 1423 O O . ARG A 1 180 ? -14.943 5.224 17.140 1.00 91.06 180 ARG A O 1
ATOM 1430 N N . LYS A 1 181 ? -13.765 5.523 19.043 1.00 92.50 181 LYS A N 1
ATOM 1431 C CA . LYS A 1 181 ? -13.931 6.985 19.116 1.00 92.50 181 LYS A CA 1
ATOM 1432 C C . LYS A 1 181 ? -13.284 7.689 17.923 1.00 92.50 181 LYS A C 1
ATOM 1434 O O . LYS A 1 181 ? -13.951 8.448 17.234 1.00 92.50 181 LYS A O 1
ATOM 1439 N N . LEU A 1 182 ? -12.028 7.356 17.618 1.00 90.06 182 LEU A N 1
ATOM 1440 C CA . LEU A 1 182 ? -11.315 7.911 16.461 1.00 90.06 182 LEU A CA 1
ATOM 1441 C C . LEU A 1 182 ? -12.018 7.580 15.140 1.00 90.06 182 LEU A C 1
ATOM 1443 O O . LEU A 1 182 ? -12.147 8.437 14.273 1.00 90.06 182 LEU A O 1
ATOM 1447 N N . LEU A 1 183 ? -12.500 6.345 14.989 1.00 90.75 183 LEU A N 1
ATOM 1448 C CA . LEU A 1 183 ? -13.255 5.929 13.812 1.00 90.75 183 LEU A CA 1
ATOM 1449 C C . LEU A 1 183 ? -14.568 6.713 13.688 1.00 90.75 183 LEU A C 1
ATOM 1451 O O . LEU A 1 183 ? -14.919 7.146 12.595 1.00 90.75 183 LEU A O 1
ATOM 1455 N N . GLU A 1 184 ? -15.279 6.918 14.796 1.00 92.81 184 GLU A N 1
ATOM 1456 C CA . GLU A 1 184 ? -16.516 7.696 14.827 1.00 92.81 184 GLU A CA 1
ATOM 1457 C C . GLU A 1 184 ? -16.299 9.164 14.444 1.00 92.81 184 GLU A C 1
ATOM 1459 O O . GLU A 1 184 ? -17.047 9.694 13.620 1.00 92.81 184 GLU A O 1
ATOM 1464 N N . ASP A 1 185 ? -15.257 9.798 14.980 1.00 90.75 185 ASP A N 1
ATOM 1465 C CA . ASP A 1 185 ? -14.887 11.173 14.639 1.00 90.75 185 ASP A CA 1
ATOM 1466 C C . ASP A 1 185 ? -14.554 11.305 13.147 1.00 90.75 185 ASP A C 1
ATOM 1468 O O . ASP A 1 185 ? -15.042 12.214 12.466 1.00 90.75 185 ASP A O 1
ATOM 1472 N N . GLU A 1 186 ? -13.796 10.350 12.603 1.00 88.12 186 GLU A N 1
ATOM 1473 C CA . GLU A 1 186 ? -13.466 10.320 11.181 1.00 88.12 186 GLU A CA 1
ATOM 1474 C C . GLU A 1 186 ? -14.714 10.155 10.306 1.00 88.12 186 GLU A C 1
ATOM 1476 O O . GLU A 1 186 ? -14.885 10.913 9.352 1.00 88.12 186 GLU A O 1
ATOM 1481 N N . ILE A 1 187 ? -15.641 9.256 10.653 1.00 89.31 187 ILE A N 1
ATOM 1482 C CA . ILE A 1 187 ? -16.915 9.089 9.929 1.00 89.31 187 ILE A CA 1
ATOM 1483 C C . ILE A 1 187 ? -17.754 10.368 9.976 1.00 89.31 187 ILE A C 1
ATOM 1485 O O . ILE A 1 187 ? -18.342 10.757 8.965 1.00 89.31 187 ILE A O 1
ATOM 1489 N N . ARG A 1 188 ? -17.829 11.035 11.134 1.00 89.50 188 ARG A N 1
ATOM 1490 C CA . ARG A 1 188 ? -18.588 12.287 11.297 1.00 89.50 188 ARG A CA 1
ATOM 1491 C C . ARG A 1 188 ? -18.007 13.425 10.464 1.00 89.50 188 ARG A C 1
ATOM 1493 O O . ARG A 1 188 ? -18.771 14.266 9.993 1.00 89.50 188 ARG A O 1
ATOM 1500 N N . SER A 1 189 ? -16.692 13.426 10.249 1.00 87.69 189 SER A N 1
ATOM 1501 C CA . SER A 1 189 ? -16.010 14.412 9.404 1.00 87.69 189 SER A CA 1
ATOM 1502 C C . SER A 1 189 ? -16.292 14.242 7.902 1.00 87.69 189 SER A C 1
ATOM 1504 O O . SER A 1 189 ? -16.074 15.172 7.124 1.00 87.69 189 SER A O 1
ATOM 1506 N N . LEU A 1 190 ? -16.803 13.080 7.475 1.00 86.88 190 LEU A N 1
ATOM 1507 C CA . LEU A 1 190 ? -17.099 12.807 6.071 1.00 86.88 190 LEU A CA 1
ATOM 1508 C C . LEU A 1 190 ? -18.350 13.552 5.578 1.00 86.88 190 LEU A C 1
ATOM 1510 O O . LEU A 1 190 ? -19.375 13.682 6.264 1.00 86.88 190 LEU A O 1
ATOM 1514 N N . SER A 1 191 ? -18.309 13.949 4.303 1.00 89.00 191 SER A N 1
ATOM 1515 C CA . SER A 1 191 ? -19.478 14.474 3.594 1.00 89.00 191 SER A CA 1
ATOM 1516 C C . SER A 1 191 ? -20.635 13.464 3.610 1.00 89.00 191 SER A C 1
ATOM 1518 O O . SER A 1 191 ? -20.442 12.257 3.785 1.00 89.00 191 SER A O 1
ATOM 1520 N N . LYS A 1 192 ? -21.869 13.946 3.417 1.00 91.25 192 LYS A N 1
ATOM 1521 C CA . LYS A 1 192 ? -23.041 13.061 3.324 1.00 91.25 192 LYS A CA 1
ATOM 1522 C C . LYS A 1 192 ? -22.892 12.053 2.176 1.00 91.25 192 LYS A C 1
ATOM 1524 O O . LYS A 1 192 ? -23.197 10.886 2.372 1.00 91.25 192 LYS A O 1
ATOM 1529 N N . ALA A 1 193 ? -22.372 12.491 1.028 1.00 88.50 193 ALA A N 1
ATOM 1530 C CA . ALA A 1 193 ? -22.135 11.631 -0.131 1.00 88.50 193 ALA A CA 1
ATOM 1531 C C . ALA A 1 193 ? -21.126 10.510 0.173 1.00 88.50 193 ALA A C 1
ATOM 1533 O O . ALA A 1 193 ? -21.388 9.352 -0.130 1.00 88.50 193 ALA A O 1
ATOM 1534 N N . ASN A 1 194 ? -20.019 10.828 0.853 1.00 88.12 194 ASN A N 1
ATOM 1535 C CA . ASN A 1 194 ? -19.011 9.829 1.218 1.00 88.12 194 ASN A CA 1
ATOM 1536 C C . ASN A 1 194 ? -19.554 8.821 2.236 1.00 88.12 194 ASN A C 1
ATOM 1538 O O . ASN A 1 194 ? -19.263 7.633 2.144 1.00 88.12 194 ASN A O 1
ATOM 1542 N N . ARG A 1 195 ? -20.367 9.280 3.196 1.00 91.00 195 ARG A N 1
ATOM 1543 C CA . ARG A 1 195 ? -21.064 8.387 4.128 1.00 91.00 195 ARG A CA 1
ATOM 1544 C C . ARG A 1 195 ? -22.032 7.462 3.395 1.00 91.00 195 ARG A C 1
ATOM 1546 O O . ARG A 1 195 ? -22.039 6.270 3.671 1.00 91.00 195 ARG A O 1
ATOM 1553 N N . GLU A 1 196 ? -22.800 7.974 2.442 1.00 91.88 196 GLU A N 1
ATOM 1554 C CA . GLU A 1 196 ? -23.733 7.138 1.685 1.00 91.88 196 GLU A CA 1
ATOM 1555 C C . GLU A 1 196 ? -23.007 6.096 0.828 1.00 91.88 196 GLU A C 1
ATOM 1557 O O . GLU A 1 196 ? -23.375 4.927 0.854 1.00 91.88 196 GLU A O 1
ATOM 1562 N N . ALA A 1 197 ? -21.896 6.472 0.190 1.00 90.19 197 ALA A N 1
ATOM 1563 C CA . ALA A 1 197 ? -21.053 5.528 -0.539 1.00 90.19 197 ALA A CA 1
ATOM 1564 C C . ALA A 1 197 ? -20.501 4.415 0.372 1.00 90.19 197 ALA A C 1
ATOM 1566 O O . ALA A 1 197 ? -20.477 3.247 -0.014 1.00 90.19 197 ALA A O 1
ATOM 1567 N N . ILE A 1 198 ? -20.082 4.747 1.602 1.00 90.62 198 ILE A N 1
ATOM 1568 C CA . ILE A 1 198 ? -19.651 3.738 2.584 1.00 90.62 198 ILE A CA 1
ATOM 1569 C C . ILE A 1 198 ? -20.819 2.823 2.971 1.00 90.62 198 ILE A C 1
ATOM 1571 O O . ILE A 1 198 ? -20.624 1.612 3.066 1.00 90.62 198 ILE A O 1
ATOM 1575 N N . LYS A 1 199 ? -22.026 3.360 3.190 1.00 93.19 199 LYS A N 1
ATOM 1576 C CA . LYS A 1 199 ? -23.212 2.539 3.491 1.00 93.19 199 LYS A CA 1
ATOM 1577 C C . LYS A 1 199 ? -23.535 1.576 2.361 1.00 93.19 199 LYS A C 1
ATOM 1579 O O . LYS A 1 199 ? -23.712 0.392 2.619 1.00 93.19 199 LYS A O 1
ATOM 1584 N N . GLU A 1 200 ? -23.560 2.075 1.130 1.00 91.62 200 GLU A N 1
ATOM 1585 C CA . GLU A 1 200 ? -23.833 1.281 -0.065 1.00 91.62 200 GLU A CA 1
ATOM 1586 C C . GLU A 1 200 ? -22.805 0.161 -0.233 1.00 91.62 200 GLU A C 1
ATOM 1588 O O . GLU A 1 200 ? -23.179 -0.995 -0.413 1.00 91.62 200 GLU A O 1
ATOM 1593 N N . ALA A 1 201 ? -21.515 0.473 -0.081 1.00 88.62 201 ALA A N 1
ATOM 1594 C CA . ALA A 1 201 ? -20.465 -0.532 -0.163 1.00 88.62 201 ALA A CA 1
ATOM 1595 C C . ALA A 1 201 ? -20.590 -1.580 0.951 1.00 88.62 201 ALA A C 1
ATOM 1597 O O . ALA A 1 201 ? -20.542 -2.775 0.692 1.00 88.62 201 ALA A O 1
ATOM 1598 N N . THR A 1 202 ? -20.753 -1.149 2.201 1.00 89.31 202 THR A N 1
ATOM 1599 C CA . THR A 1 202 ? -20.765 -2.059 3.360 1.00 89.31 202 THR A CA 1
ATOM 1600 C C . THR A 1 202 ? -22.091 -2.799 3.559 1.00 89.31 202 THR A C 1
ATOM 1602 O O . THR A 1 202 ? -22.142 -3.751 4.335 1.00 89.31 202 THR A O 1
ATOM 1605 N N . GLY A 1 203 ? -23.167 -2.368 2.894 1.00 89.12 203 GLY A N 1
ATOM 1606 C CA . GLY A 1 203 ? -24.527 -2.864 3.112 1.00 89.12 203 GLY A CA 1
ATOM 1607 C C . GLY A 1 203 ? -25.123 -2.472 4.472 1.00 89.12 203 GLY A C 1
ATOM 1608 O O . GLY A 1 203 ? -26.131 -3.042 4.891 1.00 89.12 203 GLY A O 1
ATOM 1609 N N . LEU A 1 204 ? -24.505 -1.530 5.194 1.00 89.81 204 LEU A N 1
ATOM 1610 C CA . LEU A 1 204 ? -24.938 -1.116 6.528 1.00 89.81 204 LEU A CA 1
ATOM 1611 C C . LEU A 1 204 ? -26.007 -0.018 6.452 1.00 89.81 204 LEU A C 1
ATOM 1613 O O . LEU A 1 204 ? -25.820 1.009 5.803 1.00 89.81 204 LEU A O 1
ATOM 1617 N N . GLN A 1 205 ? -27.102 -0.191 7.197 1.00 84.44 205 GLN A N 1
ATOM 1618 C CA . GLN A 1 205 ? -28.167 0.820 7.300 1.00 84.44 205 GLN A CA 1
ATOM 1619 C C . GLN A 1 205 ? -27.696 2.074 8.065 1.00 84.44 205 GLN A C 1
ATOM 1621 O O . GLN A 1 205 ? -28.009 3.215 7.698 1.00 84.44 205 GLN A O 1
ATOM 1626 N N . GLU A 1 206 ? -26.871 1.869 9.096 1.00 85.38 206 GLU A N 1
ATOM 1627 C CA . GLU A 1 206 ? -26.306 2.920 9.942 1.00 85.38 206 GLU A CA 1
ATOM 1628 C C . GLU A 1 206 ? -24.782 2.809 10.049 1.00 85.38 206 GLU A C 1
ATOM 1630 O O . GLU A 1 206 ? -24.225 1.725 10.223 1.00 85.38 206 GLU A O 1
ATOM 1635 N N . LEU A 1 207 ? -24.103 3.958 9.990 1.00 88.00 207 LEU A N 1
ATOM 1636 C CA . LEU A 1 207 ? -22.651 4.051 10.145 1.00 88.00 207 LEU A CA 1
ATOM 1637 C C . LEU A 1 207 ? -22.284 4.348 11.597 1.00 88.00 207 LEU A C 1
ATOM 1639 O O . LEU A 1 207 ? -21.888 5.464 11.930 1.00 88.00 207 LEU A O 1
ATOM 1643 N N . SER A 1 208 ? -22.425 3.348 12.463 1.00 88.81 208 SER A N 1
ATOM 1644 C CA . SER A 1 208 ? -21.830 3.400 13.799 1.00 88.81 208 SER A CA 1
ATOM 1645 C C . SER A 1 208 ? -20.419 2.812 13.778 1.00 88.81 208 SER A C 1
ATOM 1647 O O . SER A 1 208 ? -20.119 1.892 13.009 1.00 88.81 208 SER A O 1
ATOM 1649 N N . SER A 1 209 ? -19.544 3.311 14.654 1.00 87.88 209 SER A N 1
ATOM 1650 C CA . SER A 1 209 ? -18.186 2.773 14.816 1.00 87.88 209 SER A CA 1
ATOM 1651 C C . SER A 1 209 ? -18.199 1.282 15.170 1.00 87.88 209 SER A C 1
ATOM 1653 O O . SER A 1 209 ? -17.335 0.535 14.715 1.00 87.88 209 SER A O 1
ATOM 1655 N N . GLN A 1 210 ? -19.216 0.819 15.906 1.00 88.56 210 GLN A N 1
ATOM 1656 C CA . GLN A 1 210 ? -19.400 -0.593 16.234 1.00 88.56 210 GLN A CA 1
ATOM 1657 C C . GLN A 1 210 ? -19.812 -1.437 15.020 1.00 88.56 210 GLN A C 1
ATOM 1659 O O . GLN A 1 210 ? -19.235 -2.504 14.809 1.00 88.56 210 GLN A O 1
ATOM 1664 N N . ALA A 1 211 ? -20.779 -0.978 14.219 1.00 89.25 211 ALA A N 1
ATOM 1665 C CA . ALA A 1 211 ? -21.217 -1.697 13.021 1.00 89.25 211 ALA A CA 1
ATOM 1666 C C . ALA A 1 211 ? -20.074 -1.828 12.007 1.00 89.25 211 ALA A C 1
ATOM 1668 O O . ALA A 1 211 ? -19.840 -2.908 11.471 1.00 89.25 211 ALA A O 1
ATOM 1669 N N . LEU A 1 212 ? -19.305 -0.755 11.820 1.00 90.06 212 LEU A N 1
ATOM 1670 C CA . LEU A 1 212 ? -18.163 -0.732 10.911 1.00 90.06 212 LEU A CA 1
ATOM 1671 C C . LEU A 1 212 ? -16.980 -1.561 11.414 1.00 90.06 212 LEU A C 1
ATOM 1673 O O . LEU A 1 212 ? -16.355 -2.262 10.623 1.00 90.06 212 LEU A O 1
ATOM 1677 N N . LEU A 1 213 ? -16.692 -1.544 12.720 1.00 89.06 213 LEU A N 1
ATOM 1678 C CA . LEU A 1 213 ? -15.682 -2.428 13.307 1.00 89.06 213 LEU A CA 1
ATOM 1679 C C . LEU A 1 213 ? -16.076 -3.901 13.154 1.00 89.06 213 LEU A C 1
ATOM 1681 O O . LEU A 1 213 ? -15.226 -4.729 12.830 1.00 89.06 213 LEU A O 1
ATOM 1685 N N . ASN A 1 214 ? -17.350 -4.229 13.376 1.00 89.44 214 ASN A N 1
ATOM 1686 C CA . ASN A 1 214 ? -17.855 -5.585 13.186 1.00 89.44 214 ASN A CA 1
ATOM 1687 C C . ASN A 1 214 ? -17.737 -6.001 11.721 1.00 89.44 214 ASN A C 1
ATOM 1689 O O . ASN A 1 214 ? -17.111 -7.022 11.454 1.00 89.44 214 ASN A O 1
ATOM 1693 N N . PHE A 1 215 ? -18.227 -5.173 10.793 1.00 91.00 215 PHE A N 1
ATOM 1694 C CA . PHE A 1 215 ? -18.068 -5.387 9.356 1.00 91.00 215 PHE A CA 1
ATOM 1695 C C . PHE A 1 215 ? -16.598 -5.629 8.994 1.00 91.00 215 PHE A C 1
ATOM 1697 O O . PHE A 1 215 ? -16.275 -6.633 8.370 1.00 91.00 215 PHE A O 1
ATOM 1704 N N . PHE A 1 216 ? -15.682 -4.771 9.452 1.00 88.62 216 PHE A N 1
ATOM 1705 C CA . PHE A 1 216 ? -14.256 -4.919 9.166 1.00 88.62 216 PHE A CA 1
ATOM 1706 C C . PHE A 1 216 ? -13.671 -6.225 9.711 1.00 88.62 216 PHE A C 1
ATOM 1708 O O . PHE A 1 216 ? -12.812 -6.821 9.071 1.00 88.62 216 PHE A O 1
ATOM 1715 N N . LYS A 1 217 ? -14.108 -6.678 10.892 1.00 86.81 217 LYS A N 1
ATOM 1716 C CA . LYS A 1 217 ? -13.636 -7.927 11.510 1.00 86.81 217 LYS A CA 1
ATOM 1717 C C . LYS A 1 217 ? -14.204 -9.181 10.846 1.00 86.81 217 LYS A C 1
ATOM 1719 O O . LYS A 1 217 ? -13.544 -10.215 10.888 1.00 86.81 217 LYS A O 1
ATOM 1724 N N . THR A 1 218 ? -15.411 -9.115 10.287 1.00 87.69 218 THR A N 1
ATOM 1725 C CA . THR A 1 218 ? -16.104 -10.281 9.715 1.00 87.69 218 THR A CA 1
ATOM 1726 C C . THR A 1 218 ? -15.923 -10.412 8.209 1.00 87.69 218 THR A C 1
ATOM 1728 O O . THR A 1 218 ? -15.956 -11.523 7.685 1.00 87.69 218 THR A O 1
ATOM 1731 N N . THR A 1 219 ? -15.741 -9.301 7.499 1.00 88.88 219 THR A N 1
ATOM 1732 C CA . THR A 1 219 ? -15.548 -9.304 6.048 1.00 88.88 219 THR A CA 1
ATOM 1733 C C . THR A 1 219 ? -14.173 -9.873 5.716 1.00 88.88 219 THR A C 1
ATOM 1735 O O . THR A 1 219 ? -13.149 -9.382 6.190 1.00 88.88 219 THR A O 1
ATOM 1738 N N . SER A 1 220 ? -14.134 -10.928 4.899 1.00 87.62 220 SER A N 1
ATOM 1739 C CA . SER A 1 220 ? -12.863 -11.490 4.429 1.00 87.62 220 SER A CA 1
ATOM 1740 C C . SER A 1 220 ? -12.113 -10.484 3.551 1.00 87.62 220 SER A C 1
ATOM 1742 O O . SER A 1 220 ? -12.732 -9.690 2.839 1.00 87.62 220 SER A O 1
ATOM 1744 N N . GLY A 1 221 ? -10.779 -10.532 3.556 1.00 85.00 221 GLY A N 1
ATOM 1745 C CA . GLY A 1 221 ? -9.975 -9.644 2.715 1.00 85.00 221 GLY A CA 1
ATOM 1746 C C . GLY A 1 221 ? -10.234 -9.842 1.215 1.00 85.00 221 GLY A C 1
ATOM 1747 O O . GLY A 1 221 ? -10.232 -8.865 0.472 1.00 85.00 221 GLY A O 1
ATOM 1748 N N . VAL A 1 222 ? -10.561 -11.065 0.781 1.00 85.19 222 VAL A N 1
ATOM 1749 C CA . VAL A 1 222 ? -10.976 -11.369 -0.601 1.00 85.19 222 VAL A CA 1
ATOM 1750 C C . VAL A 1 222 ? -12.287 -10.668 -0.952 1.00 85.19 222 VAL A C 1
ATOM 1752 O O . VAL A 1 222 ? -12.354 -9.976 -1.965 1.00 85.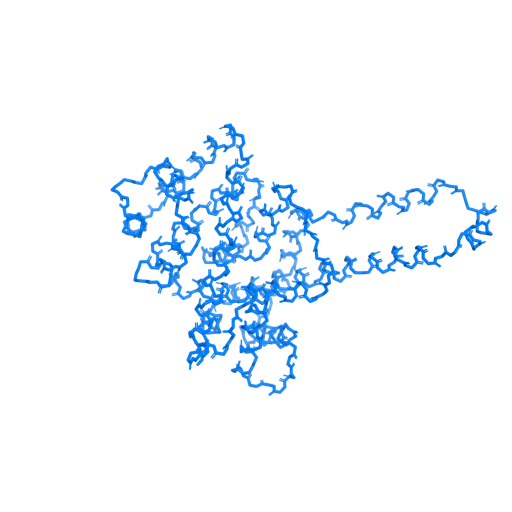19 222 VAL A O 1
ATOM 1755 N N . ALA A 1 223 ? -13.314 -10.784 -0.102 1.00 87.38 223 ALA A N 1
ATOM 1756 C CA . ALA A 1 223 ? -14.583 -10.088 -0.323 1.00 87.38 223 ALA A CA 1
ATOM 1757 C C . ALA A 1 223 ? -14.376 -8.565 -0.359 1.00 87.38 223 ALA A C 1
ATOM 1759 O O . ALA A 1 223 ? -14.912 -7.882 -1.227 1.00 87.38 223 ALA A O 1
ATOM 1760 N N . PHE A 1 224 ? -13.528 -8.037 0.526 1.00 87.81 224 PHE A N 1
ATOM 1761 C CA . PHE A 1 224 ? -13.181 -6.618 0.535 1.00 87.81 224 PHE A CA 1
ATOM 1762 C C . PHE A 1 224 ? -12.486 -6.169 -0.758 1.00 87.81 224 PHE A C 1
ATOM 1764 O O . PHE A 1 224 ? -12.787 -5.111 -1.310 1.00 87.81 224 PHE A O 1
ATOM 1771 N N . ALA A 1 225 ? -11.557 -6.979 -1.261 1.00 84.12 225 ALA A N 1
ATOM 1772 C CA . ALA A 1 225 ? -10.854 -6.708 -2.504 1.00 84.12 225 ALA A CA 1
ATOM 1773 C C . ALA A 1 225 ? -11.805 -6.672 -3.708 1.00 84.12 225 ALA A C 1
ATOM 1775 O O . ALA A 1 225 ? -11.715 -5.759 -4.529 1.00 84.12 225 ALA A O 1
ATOM 1776 N N . GLN A 1 226 ? -12.769 -7.595 -3.760 1.00 85.38 226 GLN A N 1
ATOM 1777 C CA . GLN A 1 226 ? -13.827 -7.599 -4.773 1.00 85.38 226 GLN A CA 1
ATOM 1778 C C . GLN A 1 226 ? -14.680 -6.327 -4.717 1.00 85.38 226 GLN A C 1
ATOM 1780 O O . GLN A 1 226 ? -15.000 -5.748 -5.754 1.00 85.38 226 GLN A O 1
ATOM 1785 N N . MET A 1 227 ? -14.994 -5.840 -3.513 1.00 87.31 227 MET A N 1
ATOM 1786 C CA . MET A 1 227 ? -15.723 -4.581 -3.343 1.00 87.31 227 MET A CA 1
ATOM 1787 C C . MET A 1 227 ? -14.948 -3.376 -3.887 1.00 87.31 227 MET A C 1
ATOM 1789 O O . MET A 1 227 ? -15.573 -2.484 -4.452 1.00 87.31 227 MET A O 1
ATOM 1793 N N . LEU A 1 228 ? -13.613 -3.351 -3.748 1.00 83.38 228 LEU A N 1
ATOM 1794 C CA . LEU A 1 228 ? -12.756 -2.274 -4.267 1.00 83.38 228 LEU A CA 1
ATOM 1795 C C . LEU A 1 228 ? -12.662 -2.253 -5.796 1.00 83.38 228 LEU A C 1
ATOM 1797 O O . LEU A 1 228 ? -12.540 -1.179 -6.380 1.00 83.38 228 LEU A O 1
ATOM 1801 N N . VAL A 1 229 ? -12.672 -3.419 -6.445 1.00 80.62 229 VAL A N 1
ATOM 1802 C CA . VAL A 1 229 ? -12.599 -3.510 -7.916 1.00 80.62 229 VAL A CA 1
ATOM 1803 C C . VAL A 1 229 ? -13.973 -3.442 -8.591 1.00 80.62 229 VAL A C 1
ATOM 1805 O O . VAL A 1 229 ? -14.042 -3.236 -9.801 1.00 80.62 229 VAL A O 1
ATOM 1808 N N . GLY A 1 230 ? -15.052 -3.629 -7.828 1.00 80.25 230 GLY A N 1
ATOM 1809 C CA . GLY A 1 230 ? -16.433 -3.600 -8.303 1.00 80.25 230 GLY A CA 1
ATOM 1810 C C . GLY A 1 230 ? -17.065 -2.204 -8.335 1.00 80.25 230 GLY A C 1
ATOM 1811 O O . GLY A 1 230 ? -16.420 -1.184 -8.097 1.00 80.25 230 GLY A O 1
ATOM 1812 N N . ALA A 1 231 ? -18.375 -2.161 -8.603 1.00 71.38 231 ALA A N 1
ATOM 1813 C CA . ALA A 1 231 ? -19.141 -0.916 -8.740 1.00 71.38 231 ALA A CA 1
ATOM 1814 C C . ALA A 1 231 ? -19.159 -0.055 -7.461 1.00 71.38 231 ALA A C 1
ATOM 1816 O O . ALA A 1 231 ? -19.224 1.167 -7.536 1.00 71.38 231 ALA A O 1
ATOM 1817 N N . THR A 1 232 ? -19.030 -0.678 -6.288 1.00 80.00 232 THR A N 1
ATOM 1818 C CA . THR A 1 232 ? -18.959 -0.001 -4.983 1.00 80.00 232 THR A CA 1
ATOM 1819 C C . THR A 1 232 ? -17.530 0.400 -4.586 1.00 80.00 232 THR A C 1
ATOM 1821 O O . THR A 1 232 ? -17.267 0.672 -3.411 1.00 80.00 232 THR A O 1
ATOM 1824 N N . GLY A 1 233 ? -16.594 0.423 -5.544 1.00 82.00 233 GLY A N 1
ATOM 1825 C CA . GLY A 1 233 ? -15.162 0.616 -5.305 1.00 82.00 233 GLY A CA 1
ATOM 1826 C C . GLY A 1 233 ? -14.830 1.885 -4.530 1.00 82.00 233 GLY A C 1
ATOM 1827 O O . GLY A 1 233 ? -14.074 1.830 -3.561 1.00 82.00 233 GLY A O 1
ATOM 1828 N N . PHE A 1 234 ? -15.466 3.008 -4.876 1.00 85.00 234 PHE A N 1
ATOM 1829 C CA . PHE A 1 234 ? -15.281 4.278 -4.169 1.00 85.00 234 PHE A CA 1
ATOM 1830 C C . PHE A 1 234 ? -15.710 4.197 -2.694 1.00 85.00 234 PHE A C 1
ATOM 1832 O O . PHE A 1 234 ? -14.981 4.634 -1.806 1.00 85.00 234 PHE A O 1
ATOM 1839 N N . GLY A 1 235 ? -16.863 3.590 -2.401 1.00 87.12 235 GLY A N 1
ATOM 1840 C CA . GLY A 1 235 ? -17.352 3.438 -1.029 1.00 87.12 235 GLY A CA 1
ATOM 1841 C C . GLY A 1 235 ? -16.459 2.534 -0.178 1.00 87.12 235 GLY A C 1
ATOM 1842 O O . GLY A 1 235 ? -16.109 2.883 0.952 1.00 87.12 235 GLY A O 1
ATOM 1843 N N . ALA A 1 236 ? -16.019 1.406 -0.744 1.00 87.75 236 ALA A N 1
ATOM 1844 C CA . ALA A 1 236 ? -15.069 0.501 -0.098 1.00 87.75 236 ALA A CA 1
ATOM 1845 C C . ALA A 1 236 ? -13.707 1.178 0.140 1.00 87.75 236 ALA A C 1
ATOM 1847 O O . ALA A 1 236 ? -13.102 1.022 1.203 1.00 87.75 236 ALA A O 1
ATOM 1848 N N . PHE A 1 237 ? -13.252 1.990 -0.816 1.00 84.56 237 PHE A N 1
ATOM 1849 C CA . PHE A 1 237 ? -12.031 2.782 -0.713 1.00 84.56 237 PHE A CA 1
ATOM 1850 C C . PHE A 1 237 ? -12.123 3.840 0.390 1.00 84.56 237 PHE A C 1
ATOM 1852 O O . PHE A 1 237 ? -11.231 3.939 1.239 1.00 84.56 237 PHE A O 1
ATOM 1859 N N . MET A 1 238 ? -13.220 4.596 0.434 1.00 85.50 238 MET A N 1
ATOM 1860 C CA . MET A 1 238 ? -13.473 5.579 1.488 1.00 85.50 238 MET A CA 1
ATOM 1861 C C . MET A 1 238 ? -13.490 4.916 2.863 1.00 85.50 238 MET A C 1
ATOM 1863 O O . MET A 1 238 ? -12.830 5.383 3.787 1.00 85.50 238 MET A O 1
ATOM 1867 N N . PHE A 1 239 ? -14.159 3.773 2.991 1.00 88.44 239 PHE A N 1
ATOM 1868 C CA . PHE A 1 239 ? -14.187 3.032 4.243 1.00 88.44 239 PHE A CA 1
ATOM 1869 C C . PHE A 1 239 ? -12.796 2.556 4.694 1.00 88.44 239 PHE A C 1
ATOM 1871 O O . PHE A 1 239 ? -12.422 2.737 5.859 1.00 88.44 239 PHE A O 1
ATOM 1878 N N . LEU A 1 240 ? -12.011 1.977 3.778 1.00 85.75 240 LEU A N 1
ATOM 1879 C CA . LEU A 1 240 ? -10.653 1.521 4.071 1.00 85.75 240 LEU A CA 1
ATOM 1880 C C . LEU A 1 240 ? -9.773 2.685 4.531 1.00 85.75 240 LEU A C 1
ATOM 1882 O O . LEU A 1 240 ? -9.107 2.593 5.557 1.00 85.75 240 LEU A O 1
ATOM 1886 N N . THR A 1 241 ? -9.792 3.796 3.802 1.00 79.25 241 THR A N 1
ATOM 1887 C CA . THR A 1 241 ? -8.930 4.952 4.080 1.00 79.25 241 THR A CA 1
ATOM 1888 C C . THR A 1 241 ? -9.305 5.652 5.389 1.00 79.25 241 THR A C 1
ATOM 1890 O O . THR A 1 241 ? -8.415 5.992 6.170 1.00 79.25 241 THR A O 1
ATOM 1893 N N . THR A 1 242 ? -10.599 5.762 5.705 1.00 84.50 242 THR A N 1
ATOM 1894 C CA . THR A 1 242 ? -11.104 6.207 7.015 1.00 84.50 242 THR A CA 1
ATOM 1895 C C . THR A 1 242 ? -10.628 5.292 8.147 1.00 84.50 242 THR A C 1
ATOM 1897 O O . THR A 1 242 ? -10.110 5.770 9.158 1.00 84.50 242 THR A O 1
ATOM 1900 N N . THR A 1 243 ? -10.728 3.972 7.965 1.00 85.69 243 THR A N 1
ATOM 1901 C CA . THR A 1 243 ? -10.262 2.981 8.951 1.00 85.69 243 THR A CA 1
ATOM 1902 C C . THR A 1 243 ? -8.756 3.096 9.187 1.00 85.69 243 THR A C 1
ATOM 1904 O O . THR A 1 243 ? -8.296 3.131 10.330 1.00 85.69 243 THR A O 1
ATOM 1907 N N . LEU A 1 244 ? -7.977 3.210 8.110 1.00 80.81 244 LEU A N 1
ATOM 1908 C CA . LEU A 1 244 ? -6.527 3.374 8.169 1.00 80.81 244 LEU A CA 1
ATOM 1909 C C . LEU A 1 244 ? -6.118 4.663 8.879 1.00 80.81 244 LEU A C 1
ATOM 1911 O O . LEU A 1 244 ? -5.187 4.650 9.686 1.00 80.81 244 LEU A O 1
ATOM 1915 N N . LYS A 1 245 ? -6.837 5.761 8.633 1.00 80.12 245 LYS A N 1
ATOM 1916 C CA . LYS A 1 245 ? -6.603 7.034 9.315 1.00 80.12 245 LYS A CA 1
ATOM 1917 C C . LYS A 1 245 ? -6.853 6.919 10.820 1.00 80.12 245 LYS A C 1
ATOM 1919 O O . LYS A 1 245 ? -6.000 7.340 11.598 1.00 80.12 245 LYS A O 1
ATOM 1924 N N . ALA A 1 246 ? -7.941 6.271 11.238 1.00 83.75 246 ALA A N 1
ATOM 1925 C CA . ALA A 1 246 ? -8.217 6.021 12.654 1.00 83.75 246 ALA A CA 1
ATOM 1926 C C . ALA A 1 246 ? -7.130 5.153 13.322 1.00 83.75 246 ALA A C 1
ATOM 1928 O O . ALA A 1 246 ? -6.687 5.461 14.429 1.00 83.75 246 ALA A O 1
ATOM 1929 N N . ILE A 1 247 ? -6.631 4.113 12.636 1.00 79.00 247 ILE A N 1
ATOM 1930 C CA . ILE A 1 247 ? -5.492 3.306 13.115 1.00 79.00 247 ILE A CA 1
ATOM 1931 C C . ILE A 1 247 ? -4.226 4.162 13.226 1.00 79.00 247 ILE A C 1
ATOM 1933 O O . ILE A 1 247 ? -3.512 4.069 14.222 1.00 79.00 247 ILE A O 1
ATOM 1937 N N . SER A 1 248 ? -3.950 5.016 12.237 1.00 74.44 248 SER A N 1
ATOM 1938 C CA . SER A 1 248 ? -2.791 5.914 12.263 1.00 74.44 248 SER A CA 1
ATOM 1939 C C . SER A 1 248 ? -2.817 6.843 13.477 1.00 74.44 248 SER A C 1
ATOM 1941 O O . SER A 1 248 ? -1.796 7.001 14.146 1.00 74.44 248 SER A O 1
ATOM 1943 N N . LEU A 1 249 ? -3.983 7.429 13.769 1.00 77.44 249 LEU A N 1
ATOM 1944 C CA . LEU A 1 249 ? -4.186 8.304 14.924 1.00 77.44 249 LEU A CA 1
ATOM 1945 C C . LEU A 1 249 ? -4.002 7.544 16.242 1.00 77.44 249 LEU A C 1
ATOM 1947 O O . LEU A 1 249 ? -3.309 8.031 17.132 1.00 77.44 249 LEU A O 1
ATOM 1951 N N . LEU A 1 250 ? -4.555 6.331 16.346 1.00 77.44 250 LEU A N 1
ATOM 1952 C CA . LEU A 1 250 ? -4.405 5.481 17.530 1.00 77.44 250 LEU A CA 1
ATOM 1953 C C . LEU A 1 250 ? -2.935 5.161 17.819 1.00 77.44 250 LEU A C 1
ATOM 1955 O O . LEU A 1 250 ? -2.511 5.154 18.970 1.00 77.44 250 LEU A O 1
ATOM 1959 N N . LEU A 1 251 ? -2.159 4.899 16.769 1.00 69.50 251 LEU A N 1
ATOM 1960 C CA . LEU A 1 251 ? -0.745 4.552 16.869 1.00 69.50 251 LEU A CA 1
ATOM 1961 C C . LEU A 1 251 ? 0.160 5.749 17.190 1.00 69.50 251 LEU A C 1
ATOM 1963 O O . LEU A 1 251 ? 1.372 5.572 17.304 1.00 69.50 251 LEU A O 1
ATOM 1967 N N . GLY A 1 252 ? -0.392 6.962 17.302 1.00 63.31 252 GLY A N 1
ATOM 1968 C CA . GLY A 1 252 ? 0.389 8.173 17.557 1.00 63.31 252 GLY A CA 1
ATOM 1969 C C . GLY A 1 252 ? 1.381 8.495 16.438 1.00 63.31 252 GLY A C 1
ATOM 1970 O O . GLY A 1 252 ? 2.250 9.350 16.610 1.00 63.31 252 GLY A O 1
ATOM 1971 N N . VAL A 1 253 ? 1.254 7.834 15.281 1.00 59.62 253 VAL A N 1
ATOM 1972 C CA . VAL A 1 253 ? 1.960 8.219 14.067 1.00 59.62 253 VAL A CA 1
ATOM 1973 C C . VAL A 1 253 ? 1.256 9.480 13.598 1.00 59.62 253 VAL A C 1
ATOM 1975 O O . VAL A 1 253 ? 0.258 9.421 12.875 1.00 59.62 253 VAL A O 1
ATOM 1978 N N . SER A 1 254 ? 1.746 10.630 14.068 1.00 49.31 254 SER A N 1
ATOM 1979 C CA . SER A 1 254 ? 1.387 11.910 13.485 1.00 49.31 254 SER A CA 1
ATOM 1980 C C . SER A 1 254 ? 1.847 11.843 12.037 1.00 49.31 254 SER A C 1
ATOM 1982 O O . SER A 1 254 ? 3.024 12.002 11.708 1.00 49.31 254 SER A O 1
ATOM 1984 N N . LEU A 1 255 ? 0.912 11.514 11.142 1.00 50.22 255 LEU A N 1
ATOM 1985 C CA . LEU A 1 255 ? 1.119 11.745 9.725 1.00 50.22 255 LEU A CA 1
ATOM 1986 C C . LEU A 1 255 ? 1.627 13.189 9.647 1.00 50.22 255 LEU A C 1
ATOM 1988 O O . LEU A 1 255 ? 1.052 14.060 10.311 1.00 50.22 255 LEU A O 1
ATOM 1992 N N . PRO A 1 256 ? 2.724 13.477 8.929 1.00 45.50 256 PRO A N 1
ATOM 1993 C CA . PRO A 1 256 ? 3.125 14.848 8.689 1.00 45.50 256 PRO A CA 1
ATOM 1994 C C . PRO A 1 256 ? 2.097 15.447 7.718 1.00 45.50 256 PRO A C 1
ATOM 1996 O O . PRO A 1 256 ? 2.387 15.712 6.559 1.00 45.50 256 PRO A O 1
ATOM 1999 N N . PHE A 1 257 ? 0.861 15.621 8.194 1.00 40.94 257 PHE A N 1
ATOM 2000 C CA . PHE A 1 257 ? -0.286 16.176 7.495 1.00 40.94 257 PHE A CA 1
ATOM 2001 C C . PHE A 1 257 ? 0.033 17.590 6.995 1.00 40.94 257 PHE A C 1
ATOM 2003 O O . PHE A 1 257 ? -0.503 18.013 5.983 1.00 40.94 257 PHE A O 1
ATOM 2010 N N . GLY A 1 258 ? 0.976 18.289 7.640 1.00 38.97 258 GLY A N 1
ATOM 2011 C CA . GLY A 1 258 ? 1.491 19.581 7.178 1.00 38.97 258 GLY A CA 1
ATOM 2012 C C . GLY A 1 258 ? 2.383 19.525 5.928 1.00 38.97 258 GLY A C 1
ATOM 2013 O O . GLY A 1 258 ? 2.644 20.568 5.344 1.00 38.97 258 GLY A O 1
ATOM 2014 N N . VAL A 1 259 ? 2.855 18.344 5.507 1.00 39.00 259 VAL A N 1
ATOM 2015 C CA . VAL A 1 259 ? 3.609 18.153 4.247 1.00 39.00 259 VAL A CA 1
ATOM 2016 C C . VAL A 1 259 ? 2.691 17.653 3.129 1.00 39.00 259 VAL A C 1
ATOM 2018 O O . VAL A 1 259 ? 2.925 17.946 1.960 1.00 39.00 259 VAL A O 1
ATOM 2021 N N . TYR A 1 260 ? 1.633 16.920 3.483 1.00 46.41 260 TYR A N 1
ATOM 2022 C CA . TYR A 1 260 ? 0.634 16.390 2.559 1.00 46.41 260 TYR A CA 1
ATOM 2023 C C . TYR A 1 260 ? -0.589 17.309 2.531 1.00 46.41 260 TYR A C 1
ATOM 2025 O O . TYR A 1 260 ? -1.628 17.007 3.110 1.00 46.41 260 TYR A O 1
ATOM 2033 N N . THR A 1 261 ? -0.464 18.443 1.851 1.00 42.75 261 THR A N 1
ATOM 2034 C CA . THR A 1 261 ? -1.543 19.436 1.706 1.00 42.75 261 THR A CA 1
ATOM 2035 C C . THR A 1 261 ? -2.751 18.918 0.916 1.00 42.75 261 THR A C 1
ATOM 2037 O O . THR A 1 261 ? -3.812 19.535 0.945 1.00 42.75 261 THR A O 1
ATOM 2040 N N . VAL A 1 262 ? -2.623 17.767 0.246 1.00 55.00 262 VAL A N 1
ATOM 2041 C CA . VAL A 1 262 ? -3.670 17.139 -0.570 1.00 55.00 262 VAL A CA 1
ATOM 2042 C C . VAL A 1 262 ? -4.116 15.816 0.058 1.00 55.00 262 VAL A C 1
ATOM 2044 O O . VAL A 1 262 ? -3.291 14.952 0.361 1.00 55.00 262 VAL A O 1
ATOM 2047 N N . ALA A 1 263 ? -5.433 15.626 0.200 1.00 53.75 263 ALA A N 1
ATOM 2048 C CA . ALA A 1 263 ? -6.043 14.413 0.757 1.00 53.75 263 ALA A CA 1
ATOM 2049 C C . ALA A 1 263 ? -5.550 13.122 0.070 1.00 53.75 263 ALA A C 1
ATOM 2051 O O . ALA A 1 263 ? -5.272 12.126 0.737 1.00 53.75 263 ALA A O 1
ATOM 2052 N N . THR A 1 264 ? -5.341 13.157 -1.247 1.00 55.16 264 THR A N 1
ATOM 2053 C CA . THR A 1 264 ? -4.812 12.030 -2.024 1.00 55.16 264 THR A CA 1
ATOM 2054 C C . THR A 1 264 ? -3.408 11.604 -1.596 1.00 55.16 264 THR A C 1
ATOM 2056 O O . THR A 1 264 ? -3.102 10.417 -1.622 1.00 55.16 264 THR A O 1
ATOM 2059 N N . SER A 1 265 ? -2.555 12.530 -1.147 1.00 53.03 265 SER A N 1
ATOM 2060 C CA . SER A 1 265 ? -1.194 12.220 -0.687 1.00 53.03 265 SER A CA 1
ATOM 2061 C C . SER A 1 265 ? -1.192 11.495 0.663 1.00 53.03 265 SER A C 1
ATOM 2063 O O . SER A 1 265 ? -0.364 10.612 0.889 1.00 53.03 265 SER A O 1
ATOM 2065 N N . VAL A 1 266 ? -2.156 11.813 1.535 1.00 57.34 266 VAL A N 1
ATOM 2066 C CA . VAL A 1 266 ? -2.397 11.085 2.791 1.00 57.34 266 VAL A CA 1
ATOM 2067 C C . VAL A 1 266 ? -2.897 9.674 2.493 1.00 57.34 266 VAL A C 1
ATOM 2069 O O . VAL A 1 266 ? -2.378 8.711 3.048 1.00 57.34 266 VAL A O 1
ATOM 2072 N N . LEU A 1 267 ? -3.855 9.537 1.577 1.00 62.50 267 LEU A N 1
ATOM 2073 C CA . LEU A 1 267 ? -4.388 8.244 1.143 1.00 62.50 267 LEU A CA 1
ATOM 2074 C C . LEU A 1 267 ? -3.319 7.372 0.475 1.00 62.50 267 LEU A C 1
ATOM 2076 O O . LEU A 1 267 ? -3.194 6.195 0.803 1.00 62.50 267 LEU A O 1
ATOM 2080 N N . ALA A 1 268 ? -2.502 7.957 -0.401 1.00 59.62 268 ALA A N 1
ATOM 2081 C CA . ALA A 1 268 ? -1.389 7.275 -1.047 1.00 59.62 268 ALA A CA 1
ATOM 2082 C C . ALA A 1 268 ? -0.355 6.771 -0.033 1.00 59.62 268 ALA A C 1
ATOM 2084 O O . ALA A 1 268 ? 0.214 5.708 -0.249 1.00 59.62 268 ALA A O 1
ATOM 2085 N N . PHE A 1 269 ? -0.126 7.502 1.065 1.00 62.06 269 PHE A N 1
ATOM 2086 C CA . PHE A 1 269 ? 0.729 7.050 2.162 1.00 62.06 269 PHE A CA 1
ATOM 2087 C C . PHE A 1 269 ? 0.058 5.975 3.027 1.00 62.06 269 PHE A C 1
ATOM 2089 O O . PHE A 1 269 ? 0.692 4.985 3.361 1.00 62.06 269 PHE A O 1
ATOM 2096 N N . LEU A 1 270 ? -1.221 6.122 3.380 1.00 63.66 270 LEU A N 1
ATOM 2097 C CA . LEU A 1 270 ? -1.947 5.113 4.166 1.00 63.66 270 LEU A CA 1
ATOM 2098 C C . LEU A 1 270 ? -2.020 3.765 3.439 1.00 63.66 270 LEU A C 1
ATOM 2100 O O . LEU A 1 270 ? -1.962 2.710 4.061 1.00 63.66 270 LEU A O 1
ATOM 2104 N N . LEU A 1 271 ? -2.112 3.802 2.114 1.00 64.06 271 LEU A N 1
ATOM 2105 C CA . LEU A 1 271 ? -2.119 2.613 1.268 1.00 64.06 271 LEU A CA 1
ATOM 2106 C C . LEU A 1 271 ? -0.712 2.136 0.893 1.00 64.06 271 LEU A C 1
ATOM 2108 O O . LEU A 1 271 ? -0.573 1.139 0.183 1.00 64.06 271 LEU A O 1
ATOM 2112 N N . SER A 1 272 ? 0.339 2.818 1.354 1.00 60.88 272 SER A N 1
ATOM 2113 C CA . SER A 1 272 ? 1.701 2.459 1.001 1.00 60.88 272 SER A CA 1
ATOM 2114 C C . SER A 1 272 ? 2.325 1.434 1.942 1.00 60.88 272 SER A C 1
ATOM 2116 O O . SER A 1 272 ? 2.010 1.308 3.126 1.00 60.88 272 SER A O 1
ATOM 2118 N N . GLY A 1 273 ? 3.292 0.712 1.384 1.00 55.69 273 GLY A N 1
ATOM 2119 C CA . GLY A 1 273 ? 4.176 -0.226 2.070 1.00 55.69 273 GLY A CA 1
ATOM 2120 C C . GLY A 1 273 ? 4.825 0.339 3.340 1.00 55.69 273 GLY A C 1
ATOM 2121 O O . GLY A 1 273 ? 4.826 -0.370 4.337 1.00 55.69 273 GLY A O 1
ATOM 2122 N N . PRO A 1 274 ? 5.323 1.591 3.382 1.00 57.16 274 PRO A N 1
ATOM 2123 C CA . PRO A 1 274 ? 5.751 2.248 4.614 1.00 57.16 274 PRO A CA 1
ATOM 2124 C C . PRO A 1 274 ? 4.703 2.232 5.724 1.00 57.16 274 PRO A C 1
ATOM 2126 O O . PRO A 1 274 ? 5.024 1.807 6.827 1.00 57.16 274 PRO A O 1
ATOM 2129 N N . PHE A 1 275 ? 3.461 2.647 5.459 1.00 64.31 275 PHE A N 1
ATOM 2130 C CA . PHE A 1 275 ? 2.407 2.619 6.474 1.00 64.31 275 PHE A CA 1
ATOM 2131 C C . PHE A 1 275 ? 2.060 1.188 6.892 1.00 64.31 275 PHE A C 1
ATOM 2133 O O . PHE A 1 275 ? 1.955 0.897 8.080 1.00 64.31 275 PHE A O 1
ATOM 2140 N N . LEU A 1 276 ? 1.981 0.267 5.934 1.00 59.94 276 LEU A N 1
ATOM 2141 C CA . LEU A 1 276 ? 1.820 -1.161 6.206 1.00 59.94 276 LEU A CA 1
ATOM 2142 C C . LEU A 1 276 ? 2.921 -1.714 7.118 1.00 59.94 276 LEU A C 1
ATOM 2144 O O . LEU A 1 276 ? 2.644 -2.433 8.074 1.00 59.94 276 LEU A O 1
ATOM 2148 N N . LEU A 1 277 ? 4.170 -1.322 6.883 1.00 59.25 277 LEU A N 1
ATOM 2149 C CA . LEU A 1 277 ? 5.291 -1.690 7.736 1.00 59.25 277 LEU A CA 1
ATOM 2150 C C . LEU A 1 277 ? 5.213 -1.047 9.112 1.00 59.25 277 LEU A C 1
ATOM 2152 O O . LEU A 1 277 ? 5.544 -1.706 10.091 1.00 59.25 277 LEU A O 1
ATOM 2156 N N . LEU A 1 278 ? 4.737 0.195 9.214 1.00 62.19 278 LEU A N 1
ATOM 2157 C CA . LEU A 1 278 ? 4.454 0.819 10.507 1.00 62.19 278 LEU A CA 1
ATOM 2158 C C . LEU A 1 278 ? 3.408 0.006 11.277 1.00 62.19 278 LEU A C 1
ATOM 2160 O O . LEU A 1 278 ? 3.612 -0.278 12.454 1.00 62.19 278 LEU A O 1
ATOM 2164 N N . VAL A 1 279 ? 2.335 -0.432 10.613 1.00 58.50 279 VAL A N 1
ATOM 2165 C CA . VAL A 1 279 ? 1.312 -1.298 11.217 1.00 58.50 279 VAL A CA 1
ATOM 2166 C C . VAL A 1 279 ? 1.920 -2.629 11.674 1.00 58.50 279 VAL A C 1
ATOM 2168 O O . VAL A 1 279 ? 1.665 -3.048 12.803 1.00 58.50 279 VAL A O 1
ATOM 2171 N N . ILE A 1 280 ? 2.764 -3.269 10.855 1.00 56.78 280 ILE A N 1
ATOM 2172 C CA . ILE A 1 280 ? 3.438 -4.533 11.198 1.00 56.78 280 ILE A CA 1
ATOM 2173 C C . ILE A 1 280 ? 4.402 -4.351 12.381 1.00 56.78 280 ILE A C 1
ATOM 2175 O O . ILE A 1 280 ? 4.284 -5.080 13.369 1.00 56.78 280 ILE A O 1
ATOM 2179 N N . ALA A 1 281 ? 5.304 -3.367 12.330 1.00 56.28 281 ALA A N 1
ATOM 2180 C CA . ALA A 1 281 ? 6.286 -3.092 13.383 1.00 56.28 281 ALA A CA 1
ATOM 2181 C C . ALA A 1 281 ? 5.609 -2.775 14.724 1.00 56.28 281 ALA A C 1
ATOM 2183 O O . ALA A 1 281 ? 5.930 -3.372 15.749 1.00 56.28 281 ALA A O 1
ATOM 2184 N N . LEU A 1 282 ? 4.598 -1.901 14.711 1.00 51.44 282 LEU A N 1
ATOM 2185 C CA . LEU A 1 282 ? 3.840 -1.503 15.904 1.00 51.44 282 LEU A CA 1
ATOM 2186 C C . LEU A 1 282 ? 2.850 -2.581 16.386 1.00 51.44 282 LEU A C 1
ATOM 2188 O O . LEU A 1 282 ? 2.138 -2.389 17.375 1.00 51.44 282 LEU A O 1
ATOM 2192 N N . SER A 1 283 ? 2.756 -3.716 15.689 1.00 45.38 283 SER A N 1
ATOM 2193 C CA . SER A 1 283 ? 1.974 -4.890 16.104 1.00 45.38 283 SER A CA 1
ATOM 2194 C C . SER A 1 283 ? 2.823 -5.994 16.751 1.00 45.38 283 SER A C 1
ATOM 2196 O O . SER A 1 283 ? 2.312 -7.092 17.000 1.00 45.38 283 SER A O 1
ATOM 2198 N N . GLY A 1 284 ? 4.108 -5.714 17.011 1.00 38.88 284 GLY A N 1
ATOM 2199 C CA . GLY A 1 284 ? 5.073 -6.690 17.526 1.00 38.88 284 GLY A CA 1
ATOM 2200 C C . GLY A 1 284 ? 5.528 -7.705 16.473 1.00 38.88 284 GLY A C 1
ATOM 2201 O O . GLY A 1 284 ? 6.078 -8.748 16.818 1.00 38.88 284 GLY A O 1
ATOM 2202 N N . GLY A 1 285 ? 5.264 -7.440 15.188 1.00 41.88 285 GLY A N 1
ATOM 2203 C CA . GLY A 1 285 ? 5.780 -8.235 14.082 1.00 41.88 285 GLY A CA 1
ATOM 2204 C C . GLY A 1 285 ? 7.228 -7.858 13.784 1.00 41.88 285 GLY A C 1
ATOM 2205 O O . GLY A 1 285 ? 7.541 -6.685 13.592 1.00 41.88 285 GLY A O 1
ATOM 2206 N N . ALA A 1 286 ? 8.118 -8.847 13.709 1.00 38.09 286 ALA A N 1
ATOM 2207 C CA . ALA A 1 286 ? 9.473 -8.614 13.230 1.00 38.09 286 ALA A CA 1
ATOM 2208 C C . ALA A 1 286 ? 9.441 -8.341 11.717 1.00 38.09 286 ALA A C 1
ATOM 2210 O O . ALA A 1 286 ? 9.051 -9.209 10.932 1.00 38.09 286 ALA A O 1
ATOM 2211 N N . ILE A 1 287 ? 9.874 -7.150 11.297 1.00 48.50 287 ILE A N 1
ATOM 2212 C CA . ILE A 1 287 ? 10.147 -6.861 9.886 1.00 48.50 287 ILE A CA 1
ATOM 2213 C C . ILE A 1 287 ? 11.497 -7.495 9.548 1.00 48.50 287 ILE A C 1
ATOM 2215 O O . ILE A 1 287 ? 12.552 -6.881 9.693 1.00 48.50 287 ILE A O 1
ATOM 2219 N N . LEU A 1 288 ? 11.471 -8.755 9.123 1.00 40.66 288 LEU A N 1
ATOM 2220 C CA . LEU A 1 288 ? 12.653 -9.439 8.613 1.00 40.66 288 LEU A CA 1
ATOM 2221 C C . LEU A 1 288 ? 12.639 -9.390 7.089 1.00 40.66 288 LEU A C 1
ATOM 2223 O O . LEU A 1 288 ? 12.224 -10.342 6.435 1.00 40.66 288 LEU A O 1
ATOM 2227 N N . TYR A 1 289 ? 13.137 -8.290 6.525 1.00 52.41 289 TYR A N 1
ATOM 2228 C CA . TYR A 1 289 ? 13.657 -8.341 5.162 1.00 52.41 289 TYR A CA 1
ATOM 2229 C C . TYR A 1 289 ? 14.981 -9.080 5.219 1.00 52.41 289 TYR A C 1
ATOM 2231 O O . TYR A 1 289 ? 15.970 -8.565 5.741 1.00 52.41 289 TYR A O 1
ATOM 2239 N N . LYS A 1 290 ? 14.977 -10.333 4.767 1.00 48.66 290 LYS A N 1
ATOM 2240 C CA . LYS A 1 290 ? 16.194 -11.143 4.747 1.00 48.66 290 LYS A CA 1
ATOM 2241 C C . LYS A 1 290 ? 17.034 -10.828 3.511 1.00 48.66 290 LYS A C 1
ATOM 2243 O O . LYS A 1 290 ? 18.227 -11.117 3.524 1.00 48.66 290 LYS A O 1
ATOM 2248 N N . THR A 1 291 ? 16.437 -10.239 2.466 1.00 57.81 291 THR A N 1
ATOM 2249 C CA . THR A 1 291 ? 17.100 -9.984 1.179 1.00 57.81 291 THR A CA 1
ATOM 2250 C C . THR A 1 291 ? 16.606 -8.720 0.457 1.00 57.81 291 THR A C 1
ATOM 2252 O O . THR A 1 291 ? 15.492 -8.245 0.677 1.00 57.81 291 THR A O 1
ATOM 2255 N N . ASN A 1 292 ? 17.421 -8.213 -0.478 1.00 64.25 292 ASN A N 1
ATOM 2256 C CA . ASN A 1 292 ? 17.046 -7.140 -1.410 1.00 64.25 292 ASN A CA 1
ATOM 2257 C C . ASN A 1 292 ? 15.856 -7.527 -2.316 1.00 64.25 292 ASN A C 1
ATOM 2259 O O . ASN A 1 292 ? 15.088 -6.668 -2.742 1.00 64.25 292 ASN A O 1
ATOM 2263 N N . GLU A 1 293 ? 15.672 -8.822 -2.589 1.00 71.31 293 GLU A N 1
ATOM 2264 C CA . GLU A 1 293 ? 14.532 -9.327 -3.363 1.00 71.31 293 GLU A CA 1
ATOM 2265 C C . GLU A 1 293 ? 13.213 -9.127 -2.605 1.00 71.31 293 GLU A C 1
ATOM 2267 O O . GLU A 1 293 ? 12.260 -8.596 -3.178 1.00 71.31 293 GLU A O 1
ATOM 2272 N N . ASP A 1 294 ? 13.177 -9.428 -1.300 1.00 69.19 294 ASP A N 1
ATOM 2273 C CA . ASP A 1 294 ? 12.000 -9.192 -0.447 1.00 69.19 294 ASP A CA 1
ATOM 2274 C C . ASP A 1 294 ? 11.579 -7.715 -0.464 1.00 69.19 294 ASP A C 1
ATOM 2276 O O . ASP A 1 294 ? 10.389 -7.394 -0.512 1.00 69.19 294 ASP A O 1
ATOM 2280 N N . LEU A 1 295 ? 12.554 -6.802 -0.484 1.00 72.38 295 LEU A N 1
ATOM 2281 C CA . LEU A 1 295 ? 12.299 -5.372 -0.613 1.00 72.38 295 LEU A CA 1
ATOM 2282 C C . LEU A 1 295 ? 11.707 -5.027 -1.980 1.00 72.38 295 LEU A C 1
ATOM 2284 O O . LEU A 1 295 ? 10.707 -4.312 -2.039 1.00 72.38 295 LEU A O 1
ATOM 2288 N N . LYS A 1 296 ? 12.294 -5.525 -3.075 1.00 80.50 296 LYS A N 1
ATOM 2289 C CA . LYS A 1 296 ? 11.773 -5.280 -4.428 1.00 80.50 296 LYS A CA 1
ATOM 2290 C C . LYS A 1 296 ? 10.332 -5.770 -4.569 1.00 80.50 296 LYS A C 1
ATOM 2292 O O . LYS A 1 296 ? 9.533 -5.089 -5.205 1.00 80.50 296 LYS A O 1
ATOM 2297 N N . HIS A 1 297 ? 9.962 -6.880 -3.927 1.00 82.25 297 HIS A N 1
ATOM 2298 C CA . HIS A 1 297 ? 8.565 -7.320 -3.862 1.00 82.25 297 HIS A CA 1
ATOM 2299 C C . HIS A 1 297 ? 7.656 -6.285 -3.180 1.00 82.25 297 HIS A C 1
ATOM 2301 O O . HIS A 1 297 ? 6.580 -5.985 -3.694 1.00 82.25 297 HIS A O 1
ATOM 2307 N N . GLN A 1 298 ? 8.083 -5.683 -2.068 1.00 76.75 298 GLN A N 1
ATOM 2308 C CA . GLN A 1 298 ? 7.288 -4.654 -1.382 1.00 76.75 298 GLN A CA 1
ATOM 2309 C C . GLN A 1 298 ? 7.231 -3.334 -2.152 1.00 76.75 298 GLN A C 1
ATOM 2311 O O . GLN A 1 298 ? 6.175 -2.712 -2.217 1.00 76.75 298 GLN A O 1
ATOM 2316 N N . LEU A 1 299 ? 8.330 -2.924 -2.787 1.00 83.69 299 LEU A N 1
ATOM 2317 C CA . LEU A 1 299 ? 8.347 -1.757 -3.671 1.00 83.69 299 LEU A CA 1
ATOM 2318 C C . LEU A 1 299 ? 7.413 -1.953 -4.875 1.00 83.69 299 LEU A C 1
ATOM 2320 O O . LEU A 1 299 ? 6.692 -1.031 -5.250 1.00 83.69 299 LEU A O 1
ATOM 2324 N N . ALA A 1 300 ? 7.362 -3.164 -5.435 1.00 88.69 300 ALA A N 1
ATOM 2325 C CA . ALA A 1 300 ? 6.416 -3.512 -6.491 1.00 88.69 300 ALA A CA 1
ATOM 2326 C C . ALA A 1 300 ? 4.958 -3.440 -6.002 1.00 88.69 300 ALA A C 1
ATOM 2328 O O . ALA A 1 300 ? 4.117 -2.854 -6.682 1.00 88.69 300 ALA A O 1
ATOM 2329 N N . LYS A 1 301 ? 4.660 -3.946 -4.793 1.00 86.50 301 LYS A N 1
ATOM 2330 C CA . LYS A 1 301 ? 3.330 -3.794 -4.173 1.00 86.50 301 LYS A CA 1
ATOM 2331 C C . LYS A 1 301 ? 2.927 -2.325 -4.034 1.00 86.50 301 LYS A C 1
ATOM 2333 O O . LYS A 1 301 ? 1.792 -1.988 -4.352 1.00 86.50 301 LYS A O 1
ATOM 2338 N N . ILE A 1 302 ? 3.850 -1.462 -3.598 1.00 81.38 302 ILE A N 1
ATOM 2339 C CA . ILE A 1 302 ? 3.611 -0.016 -3.450 1.00 81.38 302 ILE A CA 1
ATOM 2340 C C . ILE A 1 302 ? 3.174 0.599 -4.773 1.00 81.38 302 ILE A C 1
ATOM 2342 O O . ILE A 1 302 ? 2.158 1.282 -4.822 1.00 81.38 302 ILE A O 1
ATOM 2346 N N . LEU A 1 303 ? 3.915 0.334 -5.849 1.00 87.94 303 LEU A N 1
ATOM 2347 C CA . LEU A 1 303 ? 3.591 0.871 -7.170 1.00 87.94 303 LEU A CA 1
ATOM 2348 C C . LEU A 1 303 ? 2.182 0.465 -7.617 1.00 87.94 303 LEU A C 1
ATOM 2350 O O . LEU A 1 303 ? 1.409 1.317 -8.054 1.00 87.94 303 LEU A O 1
ATOM 2354 N N . ILE A 1 304 ? 1.837 -0.818 -7.463 1.00 89.62 304 ILE A N 1
ATOM 2355 C CA . ILE A 1 304 ? 0.539 -1.347 -7.894 1.00 89.62 304 ILE A CA 1
ATOM 2356 C C . ILE A 1 304 ? -0.595 -0.755 -7.056 1.00 89.62 304 ILE A C 1
ATOM 2358 O O . ILE A 1 304 ? -1.544 -0.208 -7.614 1.00 89.62 304 ILE A O 1
ATOM 2362 N N . VAL A 1 305 ? -0.503 -0.824 -5.726 1.00 84.62 305 VAL A N 1
ATOM 2363 C CA . VAL A 1 305 ? -1.576 -0.359 -4.835 1.00 84.62 305 VAL A CA 1
ATOM 2364 C C . VAL A 1 305 ? -1.768 1.152 -4.946 1.00 84.62 305 VAL A C 1
ATOM 2366 O O . VAL A 1 305 ? -2.899 1.603 -5.109 1.00 84.62 305 VAL A O 1
ATOM 2369 N N . THR A 1 306 ? -0.690 1.940 -4.921 1.00 80.31 306 THR A N 1
ATOM 2370 C CA . THR A 1 306 ? -0.777 3.405 -4.990 1.00 80.31 306 THR A CA 1
ATOM 2371 C C . THR A 1 306 ? -1.265 3.877 -6.362 1.00 80.31 306 THR A C 1
ATOM 2373 O O . THR A 1 306 ? -2.099 4.780 -6.432 1.00 80.31 306 THR A O 1
ATOM 2376 N N . GLY A 1 307 ? -0.824 3.239 -7.453 1.00 86.44 307 GLY A N 1
ATOM 2377 C CA . GLY A 1 307 ? -1.355 3.508 -8.791 1.00 86.44 307 GLY A CA 1
ATOM 2378 C C . GLY A 1 307 ? -2.850 3.199 -8.890 1.00 86.44 307 GLY A C 1
ATOM 2379 O O . GLY A 1 307 ? -3.632 4.035 -9.330 1.00 86.44 307 GLY A O 1
ATOM 2380 N N . ARG A 1 308 ? -3.282 2.033 -8.400 1.00 85.75 308 ARG A N 1
ATOM 2381 C CA . ARG A 1 308 ? -4.699 1.634 -8.400 1.00 85.75 308 ARG A CA 1
ATOM 2382 C C . ARG A 1 308 ? -5.577 2.531 -7.539 1.00 85.75 308 ARG A C 1
ATOM 2384 O O . ARG A 1 308 ? -6.667 2.892 -7.968 1.00 85.75 308 ARG A O 1
ATOM 2391 N N . ALA A 1 309 ? -5.088 2.929 -6.370 1.00 79.44 309 ALA A N 1
ATOM 2392 C CA . ALA A 1 309 ? -5.783 3.837 -5.468 1.00 79.44 309 ALA A CA 1
ATOM 2393 C C . ALA A 1 309 ? -6.132 5.169 -6.141 1.00 79.44 309 ALA A C 1
ATOM 2395 O O . ALA A 1 309 ? -7.229 5.687 -5.939 1.00 79.44 309 ALA A O 1
ATOM 2396 N N . LYS A 1 310 ? -5.234 5.700 -6.986 1.00 82.75 310 LYS A N 1
ATOM 2397 C CA . LYS A 1 310 ? -5.493 6.940 -7.727 1.00 82.75 310 LYS A CA 1
ATOM 2398 C C . LYS A 1 310 ? -6.715 6.825 -8.639 1.00 82.75 310 LYS A C 1
ATOM 2400 O O . LYS A 1 310 ? -7.480 7.773 -8.721 1.00 82.75 310 LYS A O 1
ATOM 2405 N N . LEU A 1 311 ? -6.927 5.667 -9.263 1.00 82.25 311 LEU A N 1
ATOM 2406 C CA . LEU A 1 311 ? -8.081 5.435 -10.137 1.00 82.25 311 LEU A CA 1
ATOM 2407 C C . LEU A 1 311 ? -9.400 5.235 -9.376 1.00 82.25 311 LEU A C 1
ATOM 2409 O O . LEU A 1 311 ? -10.459 5.337 -9.980 1.00 82.25 311 LEU A O 1
ATOM 2413 N N . MET A 1 312 ? -9.343 4.925 -8.078 1.00 76.31 312 MET A N 1
ATOM 2414 C CA . MET A 1 312 ? -10.522 4.668 -7.237 1.00 76.31 312 MET A CA 1
ATOM 2415 C C . MET A 1 312 ? -10.988 5.901 -6.457 1.00 76.31 312 MET A C 1
ATOM 2417 O O . MET A 1 312 ? -12.136 5.950 -6.028 1.00 76.31 312 MET A O 1
ATOM 2421 N N . GLY A 1 313 ? -10.088 6.862 -6.226 1.00 60.50 313 GLY A N 1
ATOM 2422 C CA . GLY A 1 313 ? -10.356 8.098 -5.487 1.00 60.50 313 GLY A CA 1
ATOM 2423 C C . GLY A 1 313 ? -10.632 9.324 -6.363 1.00 60.50 313 GLY A C 1
ATOM 2424 O O . GLY A 1 313 ? -10.655 10.431 -5.824 1.00 60.50 313 GLY A O 1
ATOM 2425 N N . CYS A 1 314 ? -10.774 9.140 -7.680 1.00 41.28 314 CYS A N 1
ATOM 2426 C CA . CYS A 1 314 ? -11.118 10.184 -8.649 1.00 41.28 314 CYS A CA 1
ATOM 2427 C C . CYS A 1 314 ? -12.605 10.160 -9.002 1.00 41.28 314 CYS A C 1
ATOM 2429 O O . CYS A 1 314 ? -13.158 9.047 -9.135 1.00 41.28 314 CYS A O 1
#

Sequence (314 aa):
MPLFILGISQMSREEKASLLAQLNSMTSMNILNEGVQKALHSAKKFTLVKIARMFENLGAGDFARSLEKIDRVTEWNTNVLAAKIRGEMEKLKLLNDTKLWQDIRLKMIDIGGVDASASEEQIAEAVINRVAALYKLDTRTYPNIVAKENAVFEACINDLIEQLQKKLNRMTMEEQDKFRKLLEDEIRSLSKANREAIKEATGLQELSSQALLNFFKTTSGVAFAQMLVGATGFGAFMFLTTTLKAISLLLGVSLPFGVYTVATSVLAFLLSGPFLLLVIALSGGAILYKTNEDLKHQLAKILIVTGRAKLMGC

Foldseek 3Di:
DAQLLVLLVPDDLLLLLLLLLLLVLLVVLVVVVVVLVVVVVVVVVCDPVNVVVCPVPDDPVVVVVVVVVSVVSQDPPLVSSLVSSVVSSVVSVVDDSVVSVVSVLVSLCVLLVHDPPDDPVSSLLSLLVLLCVVVVHPQVVAPDPHSSLLVSLLSLQLVLLVLLLLLQVLDDPVLVVLLQVQLQVLLVPDDPVLNVLLCVLLVNPDDHSVSLNVSSNPDGSNNLSCSCVDPSNLNSLSSLLSSLVSVCVSLVVPNCVVSVVDPLSSSLVSQALSVSVVSCSSSVHDPDPVDPSSSSNRSSSSSSRSSSSSVNND

Mean predicted aligned error: 11.07 Å

Radius of gyration: 21.66 Å; Cα contacts (8 Å, |Δi|>4): 305; chains: 1; bounding box: 75×40×50 Å

Nearest PDB structures (foldseek):
  5hxh-assembly2_B  TM=1.715E-01  e=8.125E+00  Methanocaldococcus jannaschii DSM 2661

Secondary structure (DSSP, 8-state):
--HHHHHHHTS-HHHHHHHHHHHHHHHHHHHHHHHHHHHHHHHHTS-HHHHHHHTTTS-HHHHHHHHHHHHTTS---HHHHHHHHHHHHHHHTTS-HHHHHHHHHHHHHHHHT--TT--HHHHHHHHHHHHHHHTT--GGG-SSHHHHHHHHHHHHHHHHHHHHHHHHHH--HHHHHHHHHHHHHHHHHS-HHHHHHHHHHHT-SS--HHHHHHHHHHS-HHHHHHHHHSTTHHHHHHHHHHHHHHHHHHTT----TTT--SHHHHHHHHTSHHHHHHHHHTTT------SHHHHHHHHHHHHHHHHHHHHH--